Protein AF-A0A960VFU0-F1 (afdb_monomer)

Secondary structure (DSSP, 8-state):
-HHHHHHHHHTT-------S-----HHHHHHHHHHHHHHHHHHHSTTS---GGGS-BGGGHHHHHHH-TTS-TTTTSHHHHHHHHHHHHSEETTTTEES-EEEEEEEEETTEEEEEEEEE---SSS---HHHHHHHHHHHHHHHHHHHHTT-S-PPPP-TTS-THHHHTTS-GGGSS-GGGSHHHHHHHHHHHHTTTSPP---HHHHHHHHHHHHHTT-EEEEETTEEEEGGG--B-TTS-BSS--HHHHHHHHHHHHHHHHHHHHHHHHT-

Foldseek 3Di:
DVVVVVVVVVVPFQWFFDDPDDPADPLLVVVQVVQQVQVVVLVVPPPDDSAQVSFDFLVCSLVVLVPDPPRDPVCSDQVNSLVSVVQQQDADDPRRHGQWDWDWAWDDDPNDIAITIGTGGDHDHGTDRVVSVNVNRLVRRVVVLVCVLLCVDPDDQDPLPPLCVVVVVPDDPVVLPPQVQFPLNVVLVRQCVNNPPHGDDDDVVNSVVSVVVCVVVVQWDDPDPSGIHGPNQFDADPVRHGPDDGSNVSSVVSNVVSVVVVVVVVVVVVVD

Solvent-accessible surface area (backbone atoms only — not comparable to full-atom values): 15781 Å² total; per-residue (Å²): 115,72,66,59,54,54,52,55,53,58,72,64,60,58,60,29,64,64,70,94,82,71,94,68,54,72,66,37,55,52,52,45,49,54,39,27,54,54,50,52,54,54,68,68,45,81,83,60,75,84,52,60,88,74,48,53,33,61,69,48,49,62,62,55,52,65,72,40,84,88,55,48,78,68,59,73,33,68,71,48,46,36,50,30,57,55,53,32,61,38,64,38,77,95,73,66,18,42,64,33,48,74,48,65,34,43,46,76,55,96,92,37,84,44,42,42,36,32,50,43,41,48,75,86,66,40,30,31,74,44,55,65,53,53,48,42,25,46,60,63,17,44,71,50,48,51,41,59,44,59,53,76,58,86,68,79,74,76,74,71,83,63,67,50,42,85,59,54,79,80,52,68,77,76,70,73,57,66,55,85,70,18,52,62,40,51,51,48,52,47,48,43,60,28,34,52,93,47,73,70,74,91,60,63,69,59,51,50,51,52,51,52,53,30,49,77,69,62,31,45,41,78,79,47,101,88,35,33,37,44,44,66,61,56,42,59,46,99,85,69,46,67,74,48,83,34,70,69,54,53,55,54,50,37,47,52,55,23,50,52,52,51,53,50,52,52,53,56,56,75,74,106

Radius of gyration: 23.44 Å; Cα contacts (8 Å, |Δi|>4): 310; chains: 1; bounding box: 81×51×65 Å

Nearest PDB structures (foldseek):
  7z1n-assembly1_P  TM=4.505E-01  e=2.151E+00  Saccharomyces cerevisiae W303
  6dt7-assembly1_B  TM=1.387E-01  e=2.296E-01  Enquatrovirus N4
  3bjn-assembly1_A  TM=2.503E-01  e=2.420E+00  Vibrio cholerae O1 biovar El Tor str. N16961
  8ied-assembly1_A  TM=1.398E-01  e=3.446E+00  Homo sapiens

Mean predicted aligned error: 11.2 Å

Sequence (272 aa):
MYASIVEEIKKKEKFIVLSPDIQASELLKRILFIIHENQREIDLQIGFSEHPAYYITVDRIFDLLASISEATGHEKLKKNINKALLEFIEKREEDKYNWGYIYPVLHLENALIKANICLISPQNDVRIPIAPIRKNCFEYSKNILDIILKGSVKNNKYDYNIHPVEKIYNEEIKKIIPYGLSIEHEINSLINSAFKPFSFIPIQDYIEDVIEYGNDKGYLIEITNDYHFRKSDILLDEYGNYIQSPPLYWHFFTILKGMESFVLDELNFLAR

pLDDT: mean 76.3, std 17.7, range [26.22, 97.25]

Structure (mmCIF, N/CA/C/O backbone):
data_AF-A0A960VFU0-F1
#
_entry.id   AF-A0A960VFU0-F1
#
loop_
_atom_site.group_PDB
_atom_site.id
_atom_site.type_symbol
_atom_site.label_atom_id
_atom_site.label_alt_id
_atom_site.label_comp_id
_atom_site.label_asym_id
_atom_site.label_entity_id
_atom_site.label_seq_id
_atom_site.pdbx_PDB_ins_code
_atom_site.Cartn_x
_atom_site.Cartn_y
_atom_site.Cartn_z
_atom_site.occupancy
_atom_site.B_iso_or_equiv
_atom_site.auth_seq_id
_atom_site.auth_comp_id
_atom_site.auth_asym_id
_atom_site.auth_atom_id
_atom_site.pdbx_PDB_model_num
ATOM 1 N N . MET A 1 1 ? -17.042 -34.497 -4.357 1.00 42.12 1 MET A N 1
ATOM 2 C CA . MET A 1 1 ? -16.592 -33.378 -5.215 1.00 42.12 1 MET A CA 1
ATOM 3 C C . MET A 1 1 ? -17.124 -32.023 -4.731 1.00 42.12 1 MET A C 1
ATOM 5 O O . MET A 1 1 ? -16.332 -31.106 -4.630 1.00 42.12 1 MET A O 1
ATOM 9 N N . TYR A 1 2 ? -18.392 -31.893 -4.306 1.00 26.22 2 TYR A N 1
ATOM 10 C CA . TYR A 1 2 ? -18.897 -30.646 -3.685 1.00 26.22 2 TYR A CA 1
ATOM 11 C C . TYR A 1 2 ? -18.350 -30.351 -2.273 1.00 26.22 2 TYR A C 1
ATOM 13 O O . TYR A 1 2 ? -18.207 -29.192 -1.905 1.00 26.22 2 TYR A O 1
ATOM 21 N N . ALA A 1 3 ? -17.992 -31.377 -1.492 1.00 32.62 3 ALA A N 1
ATOM 22 C CA . ALA A 1 3 ? -17.443 -31.190 -0.145 1.00 32.62 3 ALA A CA 1
ATOM 23 C C . ALA A 1 3 ? -16.008 -30.619 -0.131 1.00 32.62 3 ALA A C 1
ATOM 25 O O . ALA A 1 3 ? -15.682 -29.855 0.770 1.00 32.62 3 ALA A O 1
ATOM 26 N N . SER A 1 4 ? -15.174 -30.915 -1.141 1.00 35.47 4 SER A N 1
ATOM 27 C CA . SER A 1 4 ? -13.790 -30.409 -1.182 1.00 35.47 4 SER A CA 1
ATOM 28 C C . SER A 1 4 ? -13.707 -28.954 -1.643 1.00 35.47 4 SER A C 1
ATOM 30 O O . SER A 1 4 ? -12.843 -28.230 -1.170 1.00 35.47 4 SER A O 1
ATOM 32 N N . ILE A 1 5 ? -14.645 -28.498 -2.483 1.00 33.84 5 ILE A N 1
ATOM 33 C CA . ILE A 1 5 ? -14.751 -27.086 -2.889 1.00 33.84 5 ILE A CA 1
ATOM 34 C C . ILE A 1 5 ? -15.219 -26.225 -1.705 1.00 33.84 5 ILE A C 1
ATOM 36 O O . ILE A 1 5 ? -14.715 -25.127 -1.502 1.00 33.84 5 ILE A O 1
ATOM 40 N N . VAL A 1 6 ? -16.128 -26.735 -0.864 1.00 35.00 6 VAL A N 1
ATOM 41 C CA . VAL A 1 6 ? -16.561 -26.037 0.361 1.00 35.00 6 VAL A CA 1
ATOM 42 C C . VAL A 1 6 ? -15.444 -25.990 1.415 1.00 35.00 6 VAL A C 1
ATOM 44 O O . VAL A 1 6 ? -15.325 -24.991 2.119 1.00 35.00 6 VAL A O 1
ATOM 47 N N . GLU A 1 7 ? -14.587 -27.012 1.511 1.00 33.62 7 GLU A N 1
ATOM 48 C CA . GLU A 1 7 ? -13.390 -26.965 2.369 1.00 33.62 7 GLU A CA 1
ATOM 49 C C . GLU A 1 7 ? -12.282 -26.049 1.822 1.00 33.62 7 GLU A C 1
ATOM 51 O O . GLU A 1 7 ? -11.599 -25.393 2.608 1.00 33.62 7 GLU A O 1
ATOM 56 N N . GLU A 1 8 ? -12.129 -25.930 0.501 1.00 34.12 8 GLU A N 1
ATOM 57 C CA . GLU A 1 8 ? -11.220 -24.954 -0.122 1.00 34.12 8 GLU A CA 1
ATOM 58 C C . GLU A 1 8 ? -11.710 -23.509 0.032 1.00 34.12 8 GLU A C 1
ATOM 60 O O . GLU A 1 8 ? -10.905 -22.616 0.297 1.00 34.12 8 GLU A O 1
ATOM 65 N N . ILE A 1 9 ? -13.025 -23.277 -0.037 1.00 33.56 9 ILE A N 1
ATOM 66 C CA . ILE A 1 9 ? -13.632 -21.967 0.243 1.00 33.56 9 ILE A CA 1
ATOM 67 C C . ILE A 1 9 ? -13.474 -21.612 1.732 1.00 33.56 9 ILE A C 1
ATOM 69 O O . ILE A 1 9 ? -13.075 -20.494 2.056 1.00 33.56 9 ILE A O 1
ATOM 73 N N . LYS A 1 10 ? -13.644 -22.580 2.647 1.00 32.62 10 LYS A N 1
ATOM 74 C CA . LYS A 1 10 ? -13.389 -22.388 4.089 1.00 32.62 10 LYS A CA 1
ATOM 75 C C . LYS A 1 10 ? -11.915 -22.140 4.434 1.00 32.62 10 LYS A C 1
ATOM 77 O O . LYS A 1 10 ? -11.639 -21.547 5.472 1.00 32.62 10 LYS A O 1
ATOM 82 N N . LYS A 1 11 ? -10.964 -22.543 3.583 1.00 35.97 11 LYS A N 1
ATOM 83 C CA . LYS A 1 11 ? -9.531 -22.234 3.753 1.00 35.97 11 LYS A CA 1
ATOM 84 C C . LYS A 1 11 ? -9.154 -20.793 3.375 1.00 35.97 11 LYS A C 1
ATOM 86 O O . LYS A 1 11 ? -8.043 -20.379 3.696 1.00 35.97 11 LYS A O 1
ATOM 91 N N . LYS A 1 12 ? -10.045 -20.020 2.737 1.00 37.81 12 LYS A N 1
ATOM 92 C CA . LYS A 1 12 ? -9.785 -18.625 2.323 1.00 37.81 12 LYS A CA 1
ATOM 93 C C . LYS A 1 12 ? -10.519 -17.555 3.141 1.00 37.81 12 LYS A C 1
ATOM 95 O O . LYS A 1 12 ? -10.233 -16.372 2.967 1.00 37.81 12 LYS A O 1
ATOM 100 N N . GLU A 1 13 ? -11.391 -17.924 4.074 1.00 39.41 13 GLU A N 1
ATOM 101 C CA . GLU A 1 13 ? -11.996 -16.967 5.005 1.00 39.41 13 GLU A CA 1
ATOM 102 C C . GLU A 1 13 ? -11.113 -16.829 6.256 1.00 39.41 13 GLU A C 1
ATOM 104 O O . GLU A 1 13 ? -11.210 -17.597 7.213 1.00 39.41 13 GLU A O 1
ATOM 109 N N . LYS A 1 14 ? -10.193 -15.854 6.241 1.00 42.66 14 LYS A N 1
ATOM 110 C CA . LYS A 1 14 ? -9.425 -15.475 7.434 1.00 42.66 14 LYS A CA 1
ATOM 111 C C . LYS A 1 14 ? -10.376 -14.805 8.428 1.00 42.66 14 LYS A C 1
ATOM 113 O O . LYS A 1 14 ? -10.694 -13.628 8.291 1.00 42.66 14 LYS A O 1
ATOM 118 N N . PHE A 1 15 ? -10.838 -15.564 9.410 1.00 37.66 15 PHE A N 1
ATOM 119 C CA . PHE A 1 15 ? -11.535 -15.042 10.580 1.00 37.66 15 PHE A CA 1
ATOM 120 C C . PHE A 1 15 ? -10.517 -14.739 11.697 1.00 37.66 15 PHE A C 1
ATOM 122 O O . PHE A 1 15 ? -9.579 -15.509 11.882 1.00 37.66 15 PHE A O 1
ATOM 129 N N . ILE A 1 16 ? -10.701 -13.648 12.447 1.00 42.06 16 ILE A N 1
ATOM 130 C CA . ILE A 1 16 ? -9.926 -13.289 13.666 1.00 42.06 16 ILE A CA 1
ATOM 131 C C . ILE A 1 16 ? -10.620 -13.829 14.939 1.00 42.06 16 ILE A C 1
ATOM 133 O O . ILE A 1 16 ? -11.769 -14.178 14.830 1.00 42.06 16 ILE A O 1
ATOM 137 N N . VAL A 1 17 ? -10.015 -14.017 16.119 1.00 37.06 17 VAL A N 1
ATOM 138 C CA . VAL A 1 17 ? -10.740 -14.459 17.342 1.00 37.06 17 VAL A CA 1
ATOM 139 C C . VAL A 1 17 ? -10.317 -13.622 18.557 1.00 37.06 17 VAL A C 1
ATOM 141 O O . VAL A 1 17 ? -9.201 -13.771 19.043 1.00 37.06 17 VAL A O 1
ATOM 144 N N . LEU A 1 18 ? -11.193 -12.748 19.074 1.00 40.81 18 LEU A N 1
ATOM 145 C CA . LEU A 1 18 ? -11.042 -12.071 20.371 1.00 40.81 18 LEU A CA 1
ATOM 146 C C . LEU A 1 18 ? -11.616 -12.884 21.562 1.00 40.81 18 LEU A C 1
ATOM 148 O O . LEU A 1 18 ? -12.819 -12.904 21.768 1.00 40.81 18 LEU A O 1
ATOM 152 N N . SER A 1 19 ? -10.792 -13.509 22.403 1.00 37.75 19 SER A N 1
ATOM 153 C CA . SER A 1 19 ? -11.186 -13.963 23.754 1.00 37.75 19 SER A CA 1
ATOM 154 C C . SER A 1 19 ? -11.284 -12.817 24.792 1.00 37.75 19 SER A C 1
ATOM 156 O O . SER A 1 19 ? -10.598 -11.806 24.634 1.00 37.75 19 SER A O 1
ATOM 158 N N . PRO A 1 20 ? -12.113 -12.971 25.844 1.00 41.81 20 PRO A N 1
ATOM 159 C CA . PRO A 1 20 ? -12.468 -11.927 26.817 1.00 41.81 20 PRO A CA 1
ATOM 160 C C . PRO A 1 20 ? -11.369 -11.528 27.821 1.00 41.81 20 PRO A C 1
ATOM 162 O O . PRO A 1 20 ? -11.475 -10.459 28.417 1.00 41.81 20 PRO A O 1
ATOM 165 N N . ASP A 1 21 ? -10.300 -12.314 27.976 1.00 48.03 21 ASP A 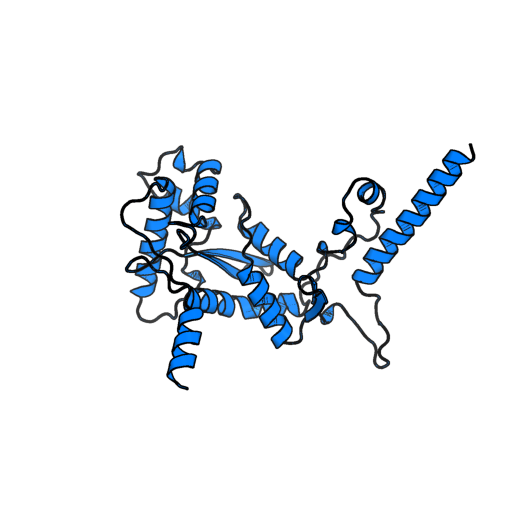N 1
ATOM 166 C CA . ASP A 1 21 ? -9.180 -12.000 28.878 1.00 48.03 21 ASP A CA 1
ATOM 167 C C . ASP A 1 21 ? -7.937 -11.616 28.073 1.00 48.03 21 ASP A C 1
ATOM 169 O O . ASP A 1 21 ? -7.300 -12.469 27.454 1.00 48.03 21 ASP A O 1
ATOM 173 N N . ILE A 1 22 ? -7.586 -10.324 28.032 1.00 52.38 22 ILE A N 1
ATOM 174 C CA . ILE A 1 22 ? -6.455 -9.878 27.208 1.00 52.38 22 ILE A CA 1
ATOM 175 C C . ILE A 1 22 ? -5.713 -8.664 27.768 1.00 52.38 22 ILE A C 1
ATOM 177 O O . ILE A 1 22 ? -6.305 -7.632 28.094 1.00 52.38 22 ILE A O 1
ATOM 181 N N . GLN A 1 23 ? -4.382 -8.765 27.768 1.00 60.91 23 GLN A N 1
ATOM 182 C CA . GLN A 1 23 ? -3.420 -7.719 28.131 1.00 60.91 23 GLN A CA 1
ATOM 183 C C . GLN A 1 23 ? -3.236 -6.650 27.028 1.00 60.91 23 GLN A C 1
ATOM 185 O O . GLN A 1 23 ? -2.110 -6.247 26.760 1.00 60.91 23 GLN A O 1
ATOM 190 N N . ALA A 1 24 ? -4.309 -6.188 26.373 1.00 71.00 24 ALA A N 1
ATOM 191 C CA . ALA A 1 24 ? -4.199 -5.030 25.478 1.00 71.00 24 ALA A CA 1
ATOM 192 C C . ALA A 1 24 ? -3.970 -3.737 26.267 1.00 71.00 24 ALA A C 1
ATOM 194 O O . ALA A 1 24 ? -4.535 -3.562 27.356 1.00 71.00 24 ALA A O 1
ATOM 195 N N . SER A 1 25 ? -3.216 -2.801 25.692 1.00 80.12 25 SER A N 1
ATOM 196 C CA . SER A 1 25 ? -3.130 -1.447 26.233 1.00 80.12 25 SER A CA 1
ATOM 197 C C . SER A 1 25 ? -4.506 -0.772 26.259 1.00 80.12 25 SER A C 1
ATOM 199 O O . SER A 1 25 ? -5.357 -0.992 25.397 1.00 80.12 25 SER A O 1
ATOM 201 N N . GLU A 1 26 ? -4.737 0.081 27.258 1.00 80.69 26 GLU A N 1
ATOM 202 C CA . GLU A 1 26 ? -6.019 0.785 27.406 1.00 80.69 26 GLU A CA 1
ATOM 203 C C . GLU A 1 26 ? -6.339 1.659 26.182 1.00 80.69 26 GLU A C 1
ATOM 205 O O . GLU A 1 26 ? -7.479 1.726 25.728 1.00 80.69 26 GLU A O 1
ATOM 210 N N . LEU A 1 27 ? -5.305 2.251 25.579 1.00 84.94 27 LEU A N 1
ATOM 211 C CA . LEU A 1 27 ? -5.436 3.029 24.353 1.00 84.94 27 LEU A CA 1
ATOM 212 C C . LEU A 1 27 ? -5.872 2.165 23.162 1.00 84.94 27 LEU A C 1
ATOM 214 O O . LEU A 1 27 ? -6.755 2.581 22.413 1.00 84.94 27 LEU A O 1
ATOM 218 N N . LEU A 1 28 ? -5.301 0.966 22.994 1.00 85.38 28 LEU A N 1
ATOM 219 C CA . LEU A 1 28 ? -5.731 0.044 21.942 1.00 85.38 28 LEU A CA 1
ATOM 220 C C . LEU A 1 28 ? -7.201 -0.351 22.127 1.00 85.38 28 LEU A C 1
ATOM 222 O O . LEU A 1 28 ? -7.961 -0.319 21.163 1.00 85.38 28 LEU A O 1
ATOM 226 N N . LYS A 1 29 ? -7.628 -0.656 23.360 1.00 81.75 29 LYS A N 1
ATOM 227 C CA . LYS A 1 29 ? -9.034 -0.984 23.656 1.00 81.75 29 LYS A CA 1
ATOM 228 C C . LYS A 1 29 ? -9.979 0.146 23.252 1.00 81.75 29 LYS A C 1
ATOM 230 O O . LYS A 1 29 ? -11.005 -0.116 22.630 1.00 81.75 29 LYS A O 1
ATOM 235 N N . ARG A 1 30 ? -9.616 1.400 23.543 1.00 83.69 30 ARG A N 1
ATOM 236 C CA . ARG A 1 30 ? -10.389 2.580 23.120 1.00 83.69 30 ARG A CA 1
ATOM 237 C C . ARG A 1 30 ? -10.455 2.702 21.601 1.00 83.69 30 ARG A C 1
ATOM 239 O O . ARG A 1 30 ? -11.537 2.897 21.064 1.00 83.69 30 ARG A O 1
ATOM 246 N N . ILE A 1 31 ? -9.321 2.567 20.911 1.00 86.44 31 ILE A N 1
ATOM 247 C CA . ILE A 1 31 ? -9.266 2.629 19.443 1.00 86.44 31 ILE A CA 1
ATOM 248 C C . ILE A 1 31 ? -10.158 1.541 18.829 1.00 86.44 31 ILE A C 1
ATOM 250 O O . ILE A 1 31 ? -10.985 1.849 17.975 1.00 86.44 31 ILE A O 1
ATOM 254 N N . LEU A 1 32 ? -10.046 0.298 19.307 1.00 84.56 32 LEU A N 1
ATOM 255 C CA . LEU A 1 32 ? -10.874 -0.823 18.857 1.00 84.56 32 LEU A CA 1
ATOM 256 C C . LEU A 1 32 ? -12.364 -0.557 19.072 1.00 84.56 32 LEU A C 1
ATOM 258 O O . LEU A 1 32 ? -13.146 -0.795 18.159 1.00 84.56 32 LEU A O 1
ATOM 262 N N . PHE A 1 33 ? -12.748 -0.029 20.235 1.00 82.06 33 PHE A N 1
ATOM 263 C CA . PHE A 1 33 ? -14.139 0.301 20.540 1.00 82.06 33 PHE A CA 1
ATOM 264 C C . PHE A 1 33 ? -14.721 1.342 19.572 1.00 82.06 33 PHE A C 1
ATOM 266 O O . PHE A 1 33 ? -15.818 1.157 19.059 1.00 82.06 33 PHE A O 1
ATOM 273 N N . ILE A 1 34 ? -13.980 2.411 19.267 1.00 84.00 34 ILE A N 1
ATOM 274 C CA . ILE A 1 34 ? -14.449 3.462 18.346 1.00 84.00 34 ILE A CA 1
ATOM 275 C C . ILE A 1 34 ? -14.630 2.906 16.931 1.00 84.00 34 ILE A C 1
ATOM 277 O O . ILE A 1 34 ? -15.627 3.195 16.272 1.00 84.00 34 ILE A O 1
ATOM 281 N N . ILE A 1 35 ? -13.661 2.116 16.459 1.00 86.94 35 ILE A N 1
ATOM 282 C CA . ILE A 1 35 ? -13.742 1.470 15.144 1.00 86.94 35 ILE A CA 1
ATOM 283 C C . ILE A 1 35 ? -14.940 0.522 15.106 1.00 86.94 35 ILE A C 1
ATOM 285 O O . ILE A 1 35 ? -15.678 0.516 14.125 1.00 86.94 35 ILE A O 1
ATOM 289 N N . HIS A 1 36 ? -15.158 -0.230 16.182 1.00 81.56 36 HIS A N 1
ATOM 290 C CA . HIS A 1 36 ? -16.267 -1.163 16.298 1.00 81.56 36 HIS A CA 1
ATOM 291 C C . HIS A 1 36 ? -17.620 -0.471 16.213 1.00 81.56 36 HIS A C 1
ATOM 293 O O . HIS A 1 36 ? -18.431 -0.841 15.371 1.00 81.56 36 HIS A O 1
ATOM 299 N N . GLU A 1 37 ? -17.839 0.568 17.016 1.00 80.19 37 GLU A N 1
ATOM 300 C CA . GLU A 1 37 ? -19.098 1.313 16.997 1.00 80.19 37 GLU A CA 1
ATOM 301 C C . GLU A 1 37 ? -19.341 1.972 15.633 1.00 80.19 37 GLU A C 1
ATOM 303 O O . GLU A 1 37 ? -20.446 1.893 15.104 1.00 80.19 37 GLU A O 1
ATOM 308 N N . ASN A 1 38 ? -18.305 2.539 15.003 1.00 83.19 38 ASN A N 1
ATOM 309 C CA . ASN A 1 38 ? -18.431 3.108 13.661 1.00 83.19 38 ASN A CA 1
ATOM 310 C C . ASN A 1 38 ? -18.827 2.060 12.612 1.00 83.19 38 ASN A C 1
ATOM 312 O O . ASN A 1 38 ? -19.676 2.319 11.765 1.00 83.19 38 ASN A O 1
ATOM 316 N N . GLN A 1 39 ? -18.229 0.874 12.661 1.00 80.81 39 GLN A N 1
ATOM 317 C CA . GLN A 1 39 ? -18.555 -0.201 11.729 1.00 80.81 39 GLN A CA 1
ATOM 318 C C . GLN A 1 39 ? -19.961 -0.754 11.961 1.00 80.81 39 GLN A C 1
ATOM 320 O O . GLN A 1 39 ? -20.704 -0.951 11.004 1.00 80.81 39 GLN A O 1
ATOM 325 N N . ARG A 1 40 ? -20.379 -0.872 13.220 1.00 77.81 40 ARG A N 1
ATOM 326 C CA . ARG A 1 40 ? -21.750 -1.233 13.566 1.00 77.81 40 ARG A CA 1
ATOM 327 C C . ARG A 1 40 ? -22.759 -0.207 13.044 1.00 77.81 40 ARG A C 1
ATOM 329 O O . ARG A 1 40 ? -23.834 -0.586 12.587 1.00 77.81 40 ARG A O 1
ATOM 336 N N . GLU A 1 41 ? -22.441 1.087 13.092 1.00 77.44 41 GLU A N 1
ATOM 337 C CA . GLU A 1 41 ? -23.281 2.130 12.490 1.00 77.44 41 GLU A CA 1
ATOM 338 C C . GLU A 1 41 ? -23.391 1.981 10.967 1.00 77.44 41 GLU A C 1
ATOM 340 O O . GLU A 1 41 ? -24.484 2.156 10.428 1.00 77.44 41 GLU A O 1
ATOM 345 N N . ILE A 1 42 ? -22.297 1.629 10.284 1.00 77.06 42 ILE A N 1
ATOM 346 C CA . ILE A 1 42 ? -22.299 1.342 8.840 1.00 77.06 42 ILE A CA 1
ATOM 347 C C . ILE A 1 42 ? -23.221 0.151 8.542 1.00 77.06 42 ILE A C 1
ATOM 349 O O . ILE A 1 42 ? -24.07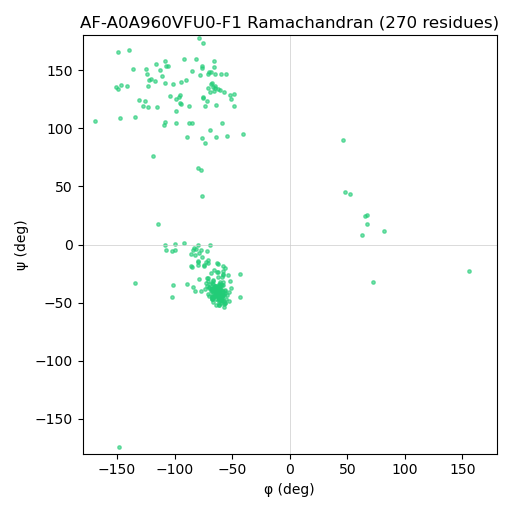5 0.251 7.663 1.00 77.06 42 ILE A O 1
ATOM 353 N N . ASP A 1 43 ? -23.113 -0.931 9.316 1.00 72.62 43 ASP A N 1
ATOM 354 C CA . ASP A 1 43 ? -23.911 -2.151 9.136 1.00 72.62 43 ASP A CA 1
ATOM 355 C C . ASP A 1 43 ? -25.415 -1.913 9.368 1.00 72.62 43 ASP A C 1
ATOM 357 O O . ASP A 1 43 ? -26.270 -2.485 8.686 1.00 72.62 43 ASP A O 1
ATOM 361 N N . LEU A 1 44 ? -25.763 -1.046 10.326 1.00 70.94 44 LEU A N 1
ATOM 362 C CA . LEU A 1 44 ? -27.150 -0.686 10.644 1.00 70.94 44 LEU A CA 1
ATOM 363 C C . LEU A 1 44 ? -27.786 0.255 9.611 1.00 70.94 44 LEU A C 1
ATOM 365 O O . LEU A 1 44 ? -29.016 0.340 9.536 1.00 70.94 44 LEU A O 1
ATOM 369 N N . GLN A 1 45 ? -26.990 0.945 8.792 1.00 68.12 45 GLN A N 1
ATOM 370 C CA . GLN A 1 45 ? -27.470 1.761 7.677 1.00 68.12 45 GLN A CA 1
ATOM 371 C C . GLN A 1 45 ? -27.806 0.867 6.471 1.00 68.12 45 GLN A C 1
ATOM 373 O O . GLN A 1 45 ? -27.178 0.921 5.415 1.00 68.12 45 GLN A O 1
ATOM 378 N N . ILE A 1 46 ? -28.835 0.030 6.645 1.00 46.09 46 ILE A N 1
ATOM 379 C CA . ILE A 1 46 ? -29.387 -0.914 5.663 1.00 46.09 46 ILE A CA 1
ATOM 380 C C . ILE A 1 46 ? -29.757 -0.160 4.372 1.00 46.09 46 ILE A C 1
ATOM 382 O O . ILE A 1 46 ? -30.849 0.395 4.250 1.00 46.09 46 ILE A O 1
ATOM 386 N N . GLY A 1 47 ? -28.845 -0.114 3.399 1.00 49.53 47 GLY A N 1
ATOM 387 C CA . GLY A 1 47 ? -29.101 0.504 2.094 1.00 49.53 47 GLY A CA 1
ATOM 388 C C . GLY A 1 47 ? -27.868 0.988 1.336 1.00 49.53 47 GLY A C 1
ATOM 389 O O . GLY A 1 47 ? -27.922 1.072 0.110 1.00 49.53 47 GLY A O 1
ATOM 390 N N . PHE A 1 48 ? -26.753 1.253 2.016 1.00 49.19 48 PHE A N 1
ATOM 391 C CA . PHE A 1 48 ? -25.485 1.534 1.348 1.00 49.19 48 PHE A CA 1
ATOM 392 C C . PHE A 1 48 ? -24.661 0.247 1.283 1.00 49.19 48 PHE A C 1
ATOM 394 O O . PHE A 1 48 ? -24.446 -0.410 2.295 1.00 49.19 48 PHE A O 1
ATOM 401 N N . SER A 1 49 ? -24.205 -0.139 0.089 1.00 55.34 49 SER A N 1
ATOM 402 C CA . SER A 1 49 ? -23.107 -1.104 -0.028 1.00 55.34 49 SER A CA 1
ATOM 403 C C . SER A 1 49 ? -21.957 -0.600 0.842 1.00 55.34 49 SER A C 1
ATOM 405 O O . SER A 1 49 ? -21.614 0.570 0.671 1.00 55.34 49 SER A O 1
ATOM 407 N N . GLU A 1 50 ? -21.401 -1.427 1.737 1.00 66.50 50 GLU A N 1
ATOM 408 C CA . GLU A 1 50 ? -20.258 -1.096 2.606 1.00 66.50 50 GLU A CA 1
ATOM 409 C C . GLU A 1 50 ? -19.203 -0.290 1.834 1.00 66.50 50 GLU A C 1
ATOM 411 O O . GLU A 1 50 ? -18.387 -0.836 1.088 1.00 66.50 50 GLU A O 1
ATOM 416 N N . HIS A 1 51 ? -19.275 1.035 1.941 1.00 76.19 51 HIS A N 1
ATOM 417 C CA . HIS A 1 51 ? -18.465 1.912 1.118 1.00 76.19 51 HIS A CA 1
ATOM 418 C C . HIS A 1 51 ? -17.209 2.264 1.918 1.00 76.19 51 HIS A C 1
ATOM 420 O O . HIS A 1 51 ? -17.336 2.865 2.989 1.00 76.19 51 HIS A O 1
ATOM 426 N N . PRO A 1 52 ? -15.996 1.960 1.422 1.00 82.81 52 PRO A N 1
ATOM 427 C CA . PRO A 1 52 ? -14.774 2.074 2.220 1.00 82.81 52 PRO A CA 1
ATOM 428 C C . PRO A 1 52 ? -14.488 3.471 2.788 1.00 82.81 52 PRO A C 1
ATOM 430 O O . PRO A 1 52 ? -13.817 3.595 3.807 1.00 82.81 52 PRO A O 1
ATOM 433 N N . ALA A 1 53 ? -15.038 4.524 2.173 1.00 79.69 53 ALA A N 1
ATOM 434 C CA . ALA A 1 53 ? -14.941 5.897 2.680 1.00 79.69 53 ALA A CA 1
ATOM 435 C C . ALA A 1 53 ? -15.603 6.123 4.055 1.00 79.69 53 ALA A C 1
ATOM 437 O O . ALA A 1 53 ? -15.334 7.145 4.685 1.00 79.69 53 ALA A O 1
ATOM 438 N N . TYR A 1 54 ? -16.470 5.215 4.514 1.00 83.19 54 TYR A N 1
ATOM 439 C CA . TYR A 1 54 ? -17.077 5.313 5.842 1.00 83.19 54 TYR A CA 1
ATOM 440 C C . TYR A 1 54 ? -16.200 4.729 6.950 1.00 83.19 54 TYR A C 1
ATOM 442 O O . TYR A 1 54 ? -16.388 5.105 8.106 1.00 83.19 54 TYR A O 1
ATOM 450 N N . TYR A 1 55 ? -15.229 3.869 6.618 1.00 88.31 55 TYR A N 1
ATOM 451 C CA . TYR A 1 55 ? -14.320 3.322 7.619 1.00 88.31 55 TYR A CA 1
ATOM 452 C C . TYR A 1 55 ? -13.443 4.414 8.227 1.00 88.31 55 TYR A C 1
ATOM 454 O O . TYR A 1 55 ? -13.010 5.362 7.566 1.00 88.31 55 TYR A O 1
ATOM 462 N N . ILE A 1 56 ? -13.121 4.236 9.504 1.00 91.19 56 ILE A N 1
ATOM 463 C CA . ILE A 1 56 ? -12.099 5.036 10.168 1.00 91.19 56 ILE A CA 1
ATOM 464 C C . ILE A 1 56 ? -10.743 4.745 9.536 1.00 91.19 56 ILE A C 1
ATOM 466 O O . ILE A 1 56 ? -10.386 3.593 9.295 1.00 91.19 56 ILE A O 1
ATOM 470 N N . THR A 1 57 ? -9.972 5.799 9.297 1.00 94.00 57 THR A N 1
ATOM 471 C CA . THR A 1 57 ? -8.646 5.721 8.694 1.00 94.00 57 THR A CA 1
ATOM 472 C C . THR A 1 57 ? -7.566 6.195 9.666 1.00 94.00 57 THR A C 1
ATOM 474 O O . THR A 1 57 ? -7.842 6.954 10.598 1.00 94.00 57 THR A O 1
ATOM 477 N N . VAL A 1 58 ? -6.328 5.726 9.478 1.00 93.69 58 VAL A N 1
ATOM 478 C CA . VAL A 1 58 ? -5.182 6.014 10.368 1.00 93.69 58 VAL A CA 1
ATOM 479 C C . VAL A 1 58 ? -4.972 7.514 10.612 1.00 93.69 58 VAL A C 1
ATOM 481 O O . VAL A 1 58 ? -4.710 7.926 11.742 1.00 93.69 58 VAL A O 1
ATOM 484 N N . ASP A 1 59 ? -5.122 8.342 9.582 1.00 90.06 59 ASP A N 1
ATOM 485 C CA . ASP A 1 59 ? -4.980 9.801 9.646 1.00 90.06 59 ASP A CA 1
ATOM 486 C C . ASP A 1 59 ? -6.003 10.467 10.581 1.00 90.06 59 ASP A C 1
ATOM 488 O O . ASP A 1 59 ? -5.695 11.482 11.205 1.00 90.06 59 ASP A O 1
ATOM 492 N N . ARG A 1 60 ? -7.179 9.855 10.769 1.00 90.38 60 ARG A N 1
ATOM 493 C CA . ARG A 1 60 ? -8.266 10.388 11.607 1.00 90.38 60 ARG A CA 1
ATOM 494 C C . ARG A 1 60 ? -8.144 10.029 13.088 1.00 90.38 60 ARG A C 1
ATOM 496 O O . ARG A 1 60 ? -8.902 10.554 13.902 1.00 90.38 60 ARG A O 1
ATOM 503 N N . ILE A 1 61 ? -7.204 9.162 13.475 1.00 88.25 61 ILE A N 1
ATOM 504 C CA . ILE A 1 61 ? -7.078 8.699 14.870 1.00 88.25 61 ILE A CA 1
ATOM 505 C C . ILE A 1 61 ? -6.808 9.858 15.833 1.00 88.25 61 ILE A C 1
ATOM 507 O O . ILE A 1 61 ? -7.348 9.867 16.938 1.00 88.25 61 ILE A O 1
ATOM 511 N N . PHE A 1 62 ? -5.993 10.840 15.432 1.00 85.69 62 PHE A N 1
ATOM 512 C CA . PHE A 1 62 ? -5.727 12.008 16.277 1.00 85.69 62 PHE A CA 1
ATOM 513 C C . PHE A 1 62 ? -7.010 12.765 16.618 1.00 85.69 62 PHE A C 1
ATOM 515 O O . PHE A 1 62 ? -7.255 13.036 17.793 1.00 85.69 62 PHE A O 1
ATOM 522 N N . ASP A 1 63 ? -7.831 13.054 15.611 1.00 85.12 63 ASP A N 1
ATOM 523 C CA . ASP A 1 63 ? -9.076 13.805 15.776 1.00 85.12 63 ASP A CA 1
ATOM 524 C C . ASP A 1 63 ? -10.092 13.018 16.609 1.00 85.12 63 ASP A C 1
ATOM 526 O O . ASP A 1 63 ? -10.740 13.566 17.504 1.00 85.12 63 ASP A O 1
ATOM 530 N N . LEU A 1 64 ? -10.173 11.704 16.379 1.00 84.44 64 LEU A N 1
ATOM 531 C CA . LEU A 1 64 ? -11.035 10.812 17.149 1.00 84.44 64 LEU A CA 1
ATOM 532 C C . LEU A 1 64 ? -10.639 10.793 18.625 1.00 84.44 64 LEU A C 1
ATOM 534 O O . LEU A 1 64 ? -11.480 11.036 19.484 1.00 84.44 64 LEU A O 1
ATOM 538 N N . LEU A 1 65 ? -9.360 10.593 18.942 1.00 82.31 65 LEU A N 1
ATOM 539 C CA . LEU A 1 65 ? -8.892 10.609 20.330 1.00 82.31 65 LEU A CA 1
ATOM 540 C C . LEU A 1 65 ? -9.009 11.996 20.971 1.00 82.31 65 LEU A C 1
ATOM 542 O O . LEU A 1 65 ? -9.235 12.098 22.177 1.00 82.31 65 LEU A O 1
ATOM 546 N N . ALA A 1 66 ? -8.868 13.072 20.192 1.00 79.94 66 ALA A N 1
ATOM 547 C CA . ALA A 1 66 ? -9.060 14.431 20.684 1.00 79.94 66 ALA A CA 1
ATOM 548 C C . ALA A 1 66 ? -10.495 14.655 21.185 1.00 79.94 66 ALA A C 1
ATOM 550 O O . ALA A 1 66 ? -10.658 15.302 22.221 1.00 79.94 66 ALA A O 1
ATOM 551 N N . SER A 1 67 ? -11.484 14.066 20.502 1.00 77.75 67 SER A N 1
ATOM 552 C CA . SER A 1 67 ? -12.914 14.160 20.830 1.00 77.75 67 SER A CA 1
ATOM 553 C C . SER A 1 67 ? -13.334 13.406 22.100 1.00 77.75 67 SER A C 1
ATOM 555 O O . SER A 1 67 ? -14.393 13.686 22.655 1.00 77.75 67 SER A O 1
ATOM 557 N N . ILE A 1 68 ? -12.494 12.496 22.603 1.00 77.88 68 ILE A N 1
ATOM 558 C CA . ILE A 1 68 ? -12.777 11.696 23.800 1.00 77.88 68 ILE A CA 1
ATOM 559 C C . ILE A 1 68 ? -12.316 12.463 25.042 1.00 77.88 68 ILE A C 1
ATOM 561 O O . ILE A 1 68 ? -11.122 12.761 25.204 1.00 77.88 68 ILE A O 1
ATOM 565 N N . SER A 1 69 ? -13.260 12.767 25.936 1.00 69.81 69 SER A N 1
ATOM 566 C CA . SER A 1 69 ? -13.015 13.456 27.210 1.00 69.81 69 SER A CA 1
ATOM 567 C C . SER A 1 69 ? -12.166 12.628 28.171 1.00 69.81 69 SER A C 1
ATOM 569 O O . SER A 1 69 ? -11.323 13.174 28.877 1.00 69.81 69 SER A O 1
ATOM 571 N N . GLU A 1 70 ? -12.358 11.309 28.175 1.00 74.19 70 GLU A N 1
ATOM 572 C CA . GLU A 1 70 ? -11.691 10.366 29.078 1.00 74.19 70 GLU A CA 1
ATOM 573 C C . GLU A 1 70 ? -10.263 10.026 28.634 1.00 74.19 70 GLU A C 1
ATOM 575 O O . GLU A 1 70 ? -9.501 9.456 29.415 1.00 74.19 70 GLU A O 1
ATOM 580 N N . ALA A 1 71 ? -9.887 10.357 27.394 1.00 72.00 71 ALA A N 1
ATOM 581 C CA . ALA A 1 71 ? -8.541 10.126 26.893 1.00 72.00 71 ALA A CA 1
ATOM 582 C C . ALA A 1 71 ? -7.573 11.133 27.528 1.00 72.00 71 ALA A C 1
ATOM 584 O O . ALA A 1 71 ? -7.675 12.351 27.349 1.00 72.00 71 ALA A O 1
ATOM 585 N N . THR A 1 72 ? -6.592 10.617 28.255 1.00 77.88 72 THR A N 1
ATOM 586 C CA . THR A 1 72 ? -5.568 11.410 28.930 1.00 77.88 72 THR A CA 1
ATOM 587 C C . THR A 1 72 ? -4.667 12.132 27.924 1.00 77.88 72 THR A C 1
ATOM 589 O O . THR A 1 72 ? -4.415 11.659 26.814 1.00 77.88 72 THR A O 1
ATOM 592 N N . GLY A 1 73 ? -4.087 13.271 28.323 1.00 77.50 73 GLY A N 1
ATOM 593 C CA . GLY A 1 73 ? -3.097 13.976 27.492 1.00 77.50 73 GLY A CA 1
ATOM 594 C C . GLY A 1 73 ? -1.877 13.111 27.138 1.00 77.50 73 GLY A C 1
ATOM 595 O O . GLY A 1 73 ? -1.257 13.312 26.097 1.00 77.50 73 GLY A O 1
ATOM 596 N N . HIS A 1 74 ? -1.566 12.108 27.967 1.00 81.38 74 HIS A N 1
ATOM 597 C CA . HIS A 1 74 ? -0.531 11.120 27.683 1.00 81.38 74 HIS A CA 1
ATOM 598 C C . HIS A 1 74 ? -0.945 10.168 26.549 1.00 81.38 74 HIS A C 1
ATOM 600 O O . HIS A 1 74 ? -0.148 9.930 25.647 1.00 81.38 74 HIS A O 1
ATOM 606 N N . GLU A 1 75 ? -2.176 9.652 26.533 1.00 77.69 75 GLU A N 1
ATOM 607 C CA . GLU A 1 75 ? -2.683 8.789 25.449 1.00 77.69 75 GLU A CA 1
ATOM 608 C C . GLU A 1 75 ? -2.684 9.492 24.085 1.00 77.69 75 GLU A C 1
ATOM 610 O O . GLU A 1 75 ? -2.366 8.870 23.074 1.00 77.69 75 GLU A O 1
ATOM 615 N N . LYS A 1 76 ? -2.928 10.808 24.063 1.00 81.50 76 LYS A N 1
ATOM 616 C CA . LYS A 1 76 ? -2.933 11.636 22.843 1.00 81.50 76 LYS A CA 1
ATOM 617 C C . LYS A 1 76 ? -1.532 11.878 22.252 1.00 81.50 76 LYS A C 1
ATOM 619 O O . LYS A 1 76 ? -1.402 12.451 21.171 1.00 81.50 76 LYS A O 1
ATOM 624 N N . LEU A 1 77 ? -0.460 11.447 22.927 1.00 86.62 77 LEU A N 1
ATOM 625 C CA . LEU A 1 77 ? 0.900 11.569 22.402 1.00 86.62 77 LEU A CA 1
ATOM 626 C C . LEU A 1 77 ? 1.110 10.640 21.204 1.00 86.62 77 LEU A C 1
ATOM 628 O O . LEU A 1 77 ? 0.914 9.429 21.297 1.00 86.62 77 LEU A O 1
ATOM 632 N N . LYS A 1 78 ? 1.671 11.192 20.122 1.00 89.00 78 LYS A N 1
ATOM 633 C CA . LYS A 1 78 ? 2.029 10.469 18.889 1.00 89.00 78 LYS A CA 1
ATOM 634 C C . LYS A 1 78 ? 2.697 9.111 19.140 1.00 89.00 78 LYS A C 1
ATOM 636 O O . LYS A 1 78 ? 2.339 8.128 18.504 1.00 89.00 78 LYS A O 1
ATOM 641 N N . LYS A 1 79 ? 3.663 9.046 20.065 1.00 89.75 79 LYS A N 1
ATOM 642 C CA . LYS A 1 79 ? 4.402 7.811 20.394 1.00 89.75 79 LYS A CA 1
ATOM 643 C C . LYS A 1 79 ? 3.502 6.694 20.942 1.00 89.75 79 LYS A C 1
ATOM 645 O O . LYS A 1 79 ? 3.758 5.528 20.672 1.00 89.75 79 LYS A O 1
ATOM 650 N N . ASN A 1 80 ? 2.461 7.052 21.692 1.00 88.62 80 ASN A N 1
ATOM 651 C CA . ASN A 1 80 ? 1.565 6.098 22.337 1.00 88.62 80 ASN A CA 1
ATOM 652 C C . ASN A 1 80 ? 0.511 5.603 21.349 1.00 88.62 80 ASN A C 1
ATOM 654 O O . ASN A 1 80 ? 0.270 4.404 21.287 1.00 88.62 80 ASN A O 1
ATOM 658 N N . ILE A 1 81 ? -0.014 6.497 20.507 1.00 90.31 81 ILE A N 1
ATOM 659 C CA . ILE A 1 81 ? -0.876 6.117 19.380 1.00 90.31 81 ILE A CA 1
ATOM 660 C C . ILE A 1 81 ? -0.120 5.189 18.429 1.00 90.31 81 ILE A C 1
ATOM 662 O O . ILE A 1 81 ? -0.639 4.151 18.041 1.00 90.31 81 ILE A O 1
ATOM 666 N N . ASN A 1 82 ? 1.139 5.509 18.117 1.00 91.12 82 ASN A N 1
ATOM 667 C CA . ASN A 1 82 ? 1.980 4.650 17.290 1.00 91.12 82 ASN A CA 1
ATOM 668 C C . ASN A 1 82 ? 2.158 3.252 17.897 1.00 91.12 82 ASN A C 1
ATOM 670 O O . ASN A 1 82 ? 2.061 2.257 17.191 1.00 91.12 82 ASN A O 1
ATOM 674 N N . LYS A 1 83 ? 2.387 3.171 19.214 1.00 89.75 83 LYS A N 1
ATOM 675 C CA . LYS A 1 83 ? 2.477 1.888 19.916 1.00 89.75 83 LYS A CA 1
ATOM 676 C C . LYS A 1 83 ? 1.162 1.106 19.824 1.00 89.75 83 LYS A C 1
ATOM 678 O O . LYS A 1 83 ? 1.205 -0.077 19.524 1.00 89.75 83 LYS A O 1
ATOM 683 N N . ALA A 1 84 ? 0.023 1.767 20.027 1.00 89.38 84 ALA A N 1
ATOM 684 C CA . ALA A 1 84 ? -1.289 1.132 19.921 1.00 89.38 84 ALA A CA 1
ATOM 685 C C . ALA A 1 84 ? -1.603 0.665 18.488 1.00 89.38 84 ALA A C 1
ATOM 687 O O . ALA A 1 84 ? -2.192 -0.390 18.313 1.00 89.38 84 ALA A O 1
ATOM 688 N N . LEU A 1 85 ? -1.175 1.406 17.461 1.00 90.00 85 LEU A N 1
ATOM 689 C CA . LEU A 1 85 ? -1.305 1.005 16.055 1.00 90.00 85 LEU A CA 1
ATOM 690 C C . LEU A 1 85 ? -0.450 -0.214 15.693 1.00 90.00 85 LEU A C 1
ATOM 692 O O . LEU A 1 85 ? -0.881 -1.046 14.901 1.00 90.00 85 LEU A O 1
ATOM 696 N N . LEU A 1 86 ? 0.754 -0.325 16.256 1.00 89.25 86 LEU A N 1
ATOM 697 C CA . LEU A 1 86 ? 1.573 -1.527 16.094 1.00 89.25 86 LEU A CA 1
ATOM 698 C C . LEU A 1 86 ? 0.924 -2.712 16.815 1.00 89.25 86 LEU A C 1
ATOM 700 O O . LEU A 1 86 ? 0.750 -3.763 16.215 1.00 89.25 86 LEU A O 1
ATOM 704 N N . GLU A 1 87 ? 0.463 -2.511 18.050 1.00 87.12 87 GLU A N 1
ATOM 705 C CA . GLU A 1 87 ? -0.277 -3.524 18.811 1.00 87.12 87 GLU A CA 1
ATOM 706 C C . GLU A 1 87 ? -1.556 -3.966 18.070 1.00 87.12 87 GLU A C 1
ATOM 708 O O . GLU A 1 87 ? -1.889 -5.142 18.060 1.00 87.12 87 GLU A O 1
ATOM 713 N N . PHE A 1 88 ? -2.233 -3.060 17.354 1.00 86.62 88 PHE A N 1
ATOM 714 C CA . PHE A 1 88 ? -3.445 -3.341 16.570 1.00 86.62 88 PHE A CA 1
ATOM 715 C C . PHE A 1 88 ? -3.255 -4.406 15.473 1.00 86.62 88 PHE A C 1
ATOM 717 O O . PHE A 1 88 ? -4.208 -5.095 15.106 1.00 86.62 88 PHE A O 1
ATOM 724 N N . ILE A 1 89 ? -2.044 -4.561 14.937 1.00 83.81 89 ILE A N 1
ATOM 725 C CA . ILE A 1 89 ? -1.747 -5.575 13.913 1.00 83.81 89 ILE A CA 1
ATOM 726 C C . ILE A 1 89 ? -1.015 -6.801 14.471 1.00 83.81 89 ILE A C 1
ATOM 728 O O . ILE A 1 89 ? -0.780 -7.753 13.726 1.00 83.81 89 ILE A O 1
ATOM 732 N N . GLU A 1 90 ? -0.635 -6.786 15.751 1.00 79.12 90 GLU A N 1
ATOM 733 C CA . GLU A 1 90 ? 0.049 -7.906 16.392 1.00 79.12 90 GLU A CA 1
ATOM 734 C C . GLU A 1 90 ? -0.881 -9.112 16.546 1.00 79.12 90 GLU A C 1
ATOM 736 O O . GLU A 1 90 ? -2.097 -8.984 16.722 1.00 79.12 90 GLU A O 1
ATOM 741 N N . LYS A 1 91 ? -0.281 -10.304 16.480 1.00 67.06 91 LYS A N 1
ATOM 742 C CA . LYS A 1 91 ? -0.985 -11.573 16.636 1.00 67.06 91 LYS A CA 1
ATOM 743 C C . LYS A 1 91 ? -1.276 -11.877 18.107 1.00 67.06 91 LYS A C 1
ATOM 745 O O . LYS A 1 91 ? -0.473 -11.630 19.000 1.00 67.06 91 LYS A O 1
ATOM 750 N N . ARG A 1 92 ? -2.416 -12.514 18.325 1.00 64.31 92 ARG A N 1
ATOM 751 C CA . ARG A 1 92 ? -3.000 -12.970 19.582 1.00 64.31 92 ARG A CA 1
ATOM 752 C C . ARG A 1 92 ? -3.021 -14.499 19.607 1.00 64.31 92 ARG A C 1
ATOM 754 O O . ARG A 1 92 ? -3.176 -15.116 18.555 1.00 64.31 92 ARG A O 1
ATOM 761 N N . GLU A 1 93 ? -2.923 -15.071 20.813 1.00 54.41 93 GLU A N 1
ATOM 762 C CA . GLU A 1 93 ? -3.078 -16.507 21.120 1.00 54.41 93 GLU A CA 1
ATOM 763 C C . GLU A 1 93 ? -2.311 -17.433 20.172 1.00 54.41 93 GLU A C 1
ATOM 765 O O . GLU A 1 93 ? -2.852 -17.882 19.162 1.00 54.41 93 GLU A O 1
ATOM 770 N N . GLU A 1 94 ? -1.057 -17.746 20.524 1.00 55.94 94 GLU A N 1
ATOM 771 C CA . GLU A 1 94 ? -0.220 -18.690 19.761 1.00 55.94 94 GLU A CA 1
ATOM 772 C C . GLU A 1 94 ? -0.240 -18.397 18.246 1.00 55.94 94 GLU A C 1
ATOM 774 O O . GLU A 1 94 ? -0.432 -19.292 17.424 1.00 55.94 94 GLU A O 1
ATOM 779 N N . ASP A 1 95 ? -0.098 -17.119 17.880 1.00 54.91 95 ASP A N 1
ATOM 780 C CA . ASP A 1 95 ? -0.013 -16.636 16.497 1.00 54.91 95 ASP A CA 1
ATOM 781 C C . ASP A 1 95 ? -1.269 -16.763 15.616 1.00 54.91 95 ASP A C 1
ATOM 783 O O . ASP A 1 95 ? -1.167 -16.658 14.384 1.00 54.91 95 ASP A O 1
ATOM 787 N N . LYS A 1 96 ? -2.460 -16.959 16.192 1.00 58.41 96 LYS A N 1
ATOM 788 C CA . LYS A 1 96 ? -3.650 -17.259 15.383 1.00 58.41 96 LYS A CA 1
ATOM 789 C C . LYS A 1 96 ? -4.357 -16.031 14.808 1.00 58.41 96 LYS A C 1
ATOM 791 O O . LYS A 1 96 ? -4.843 -16.121 13.681 1.00 58.41 96 LYS A O 1
ATOM 796 N N . TYR A 1 97 ? -4.427 -14.903 15.523 1.00 62.28 97 TYR A N 1
ATOM 797 C CA . TYR A 1 97 ? -5.352 -13.819 15.143 1.00 62.28 97 TYR A CA 1
ATOM 798 C C . TYR A 1 97 ? -4.841 -12.410 15.444 1.00 62.28 97 TYR A C 1
ATOM 800 O O . TYR A 1 97 ? -4.344 -12.185 16.531 1.00 62.28 97 TYR A O 1
ATOM 808 N N . ASN A 1 98 ? -5.010 -11.439 14.545 1.00 71.75 98 ASN A N 1
ATOM 809 C CA . ASN A 1 98 ? -4.638 -10.045 14.831 1.00 71.75 98 ASN A CA 1
ATOM 810 C C . ASN A 1 98 ? -5.728 -9.319 15.634 1.00 71.75 98 ASN A C 1
ATOM 812 O O . ASN A 1 98 ? -6.885 -9.729 15.605 1.00 71.75 98 ASN A O 1
ATOM 816 N N . TRP A 1 99 ? -5.393 -8.222 16.313 1.00 76.62 99 TRP A N 1
ATOM 817 C CA . TRP A 1 99 ? -6.381 -7.391 17.020 1.00 76.62 99 TRP A CA 1
ATOM 818 C C . TRP A 1 99 ? -7.377 -6.700 16.092 1.00 76.62 99 TRP A C 1
ATOM 820 O O . TRP A 1 99 ? -8.572 -6.635 16.382 1.00 76.62 99 TRP A O 1
ATOM 830 N N . GLY A 1 100 ? -6.882 -6.227 14.959 1.00 83.94 100 GLY A N 1
ATOM 831 C CA . GLY A 1 100 ? -7.680 -5.721 13.865 1.00 83.94 100 GLY A CA 1
ATOM 832 C C . GLY A 1 100 ? -7.007 -5.988 12.529 1.00 83.94 100 GLY A C 1
ATOM 833 O O . GLY A 1 100 ? -5.986 -6.674 12.426 1.00 83.94 100 GLY A O 1
ATOM 834 N N . TYR A 1 101 ? -7.617 -5.458 11.482 1.00 87.38 101 TYR A N 1
ATOM 835 C CA . TYR A 1 101 ? -7.101 -5.538 10.127 1.00 87.38 101 TYR A CA 1
ATOM 836 C C . TYR A 1 101 ? -6.949 -4.132 9.560 1.00 87.38 101 TYR A C 1
ATOM 838 O O . TYR A 1 101 ? -7.715 -3.227 9.892 1.00 87.38 101 TYR A O 1
ATOM 846 N N . ILE A 1 102 ? -5.935 -3.946 8.726 1.00 92.44 102 ILE A N 1
ATOM 847 C CA . ILE A 1 102 ? -5.697 -2.690 8.030 1.00 92.44 102 ILE A CA 1
ATOM 848 C C . ILE A 1 102 ? -5.694 -2.951 6.538 1.00 92.44 102 ILE A C 1
ATOM 850 O O . ILE A 1 102 ? -5.185 -3.978 6.093 1.00 92.44 102 ILE A O 1
ATOM 854 N N . TYR A 1 103 ? -6.253 -2.026 5.767 1.00 94.50 103 TYR A N 1
ATOM 855 C CA . TYR A 1 103 ? -6.227 -2.151 4.319 1.00 94.50 103 TYR A CA 1
ATOM 856 C C . TYR A 1 103 ? -6.246 -0.780 3.628 1.00 94.50 103 TYR A C 1
ATOM 858 O O . TYR A 1 103 ? -7.008 0.095 4.051 1.00 94.50 103 TYR A O 1
ATOM 866 N N . PRO A 1 104 ? -5.415 -0.553 2.595 1.00 96.00 104 PRO A N 1
ATOM 867 C CA . PRO A 1 104 ? -5.395 0.705 1.865 1.00 96.00 104 PRO A CA 1
ATOM 868 C C . PRO A 1 104 ? -6.637 0.920 1.007 1.00 96.00 104 PRO A C 1
ATOM 870 O O . PRO A 1 104 ? -7.188 -0.006 0.414 1.00 96.00 104 PRO A O 1
ATOM 873 N N . VAL A 1 105 ? -7.004 2.188 0.870 1.00 95.56 105 VAL A N 1
ATOM 874 C CA . VAL A 1 105 ? -7.989 2.669 -0.091 1.00 95.56 105 VAL A CA 1
ATOM 875 C C . VAL A 1 105 ? -7.400 3.859 -0.835 1.00 95.56 105 VAL A C 1
ATOM 877 O O . VAL A 1 105 ? -6.978 4.845 -0.223 1.00 95.56 105 VAL A O 1
ATOM 880 N N . LEU A 1 106 ? -7.365 3.772 -2.163 1.00 95.00 106 LEU A N 1
ATOM 881 C CA . LEU A 1 106 ? -6.853 4.837 -3.021 1.00 95.00 106 LEU A CA 1
ATOM 882 C C . LEU A 1 106 ? -7.977 5.741 -3.511 1.00 95.00 106 LEU A C 1
ATOM 884 O O . LEU A 1 106 ? -9.045 5.278 -3.904 1.00 95.00 106 LEU A O 1
ATOM 888 N N . HIS A 1 107 ? -7.711 7.040 -3.537 1.00 91.69 107 HIS A N 1
ATOM 889 C CA . HIS A 1 107 ? -8.630 8.039 -4.068 1.00 91.69 107 HIS A CA 1
ATOM 890 C C . HIS A 1 107 ? -7.860 9.220 -4.668 1.00 91.69 107 HIS A C 1
ATOM 892 O O . HIS A 1 107 ? -6.655 9.382 -4.461 1.00 91.69 107 HIS A O 1
ATOM 898 N N . LEU A 1 108 ? -8.570 10.043 -5.439 1.00 90.62 108 LEU A N 1
ATOM 899 C CA . LEU A 1 108 ? -8.060 11.322 -5.921 1.00 90.62 108 LEU A CA 1
ATOM 900 C C . LEU A 1 108 ? -8.508 12.432 -4.982 1.00 90.62 108 LEU A C 1
ATOM 902 O O . LEU A 1 108 ? -9.700 12.602 -4.737 1.00 90.62 108 LEU A O 1
ATOM 906 N N . GLU A 1 109 ? -7.556 13.235 -4.532 1.00 88.25 109 GLU A N 1
ATOM 907 C CA . GLU A 1 109 ? -7.817 14.471 -3.810 1.00 88.25 109 GLU A CA 1
ATOM 908 C C . GLU A 1 109 ? -7.045 15.599 -4.495 1.00 88.25 109 GLU A C 1
ATOM 910 O O . GLU A 1 109 ? -5.821 15.551 -4.599 1.00 88.25 109 GLU A O 1
ATOM 915 N N . ASN A 1 110 ? -7.750 16.616 -5.000 1.00 87.06 110 ASN A N 1
ATOM 916 C CA . ASN A 1 110 ? -7.144 17.753 -5.709 1.00 87.06 110 ASN A CA 1
ATOM 917 C C . ASN A 1 110 ? -6.200 17.334 -6.858 1.00 87.06 110 ASN A C 1
ATOM 919 O O . ASN A 1 110 ? -5.109 17.880 -7.005 1.00 87.06 110 ASN A O 1
ATOM 923 N N . ALA A 1 111 ? -6.617 16.344 -7.658 1.00 84.31 111 ALA A N 1
ATOM 924 C CA . ALA A 1 111 ? -5.837 15.728 -8.743 1.00 84.31 111 ALA A CA 1
ATOM 925 C C . ALA A 1 111 ? -4.546 14.999 -8.309 1.00 84.31 111 ALA A C 1
ATOM 927 O O . ALA A 1 111 ? -3.780 14.553 -9.162 1.00 84.31 111 ALA A O 1
ATOM 928 N N . LEU A 1 112 ? -4.321 14.829 -7.005 1.00 88.81 112 LEU A N 1
ATOM 929 C CA . LEU A 1 112 ? -3.248 14.009 -6.457 1.00 88.81 112 LEU A CA 1
ATOM 930 C C . LEU A 1 112 ? -3.810 12.667 -6.001 1.00 88.81 112 LEU A C 1
ATOM 932 O O . LEU A 1 112 ? -4.877 12.593 -5.393 1.00 88.81 112 LEU A O 1
ATOM 936 N N . ILE A 1 113 ? -3.073 11.601 -6.290 1.00 91.75 113 ILE A N 1
ATOM 937 C CA . ILE A 1 113 ? -3.394 10.271 -5.784 1.00 91.75 113 ILE A CA 1
ATOM 938 C C . ILE A 1 113 ? -2.998 10.215 -4.313 1.00 91.75 113 ILE A C 1
ATOM 940 O O . ILE A 1 113 ? -1.851 10.497 -3.964 1.00 91.75 113 ILE A O 1
ATOM 944 N N . LYS A 1 114 ? -3.947 9.827 -3.463 1.00 92.00 114 LYS A N 1
ATOM 945 C CA . LYS A 1 114 ? -3.724 9.597 -2.039 1.00 92.00 114 LYS A CA 1
ATOM 946 C C . LYS A 1 114 ? -4.166 8.199 -1.642 1.00 92.00 114 LYS A C 1
ATOM 948 O O . LYS A 1 114 ? -5.085 7.626 -2.228 1.00 92.00 114 LYS A O 1
ATOM 953 N N . ALA A 1 115 ? -3.499 7.673 -0.624 1.00 94.81 115 ALA A N 1
ATOM 954 C CA . ALA A 1 115 ? -3.905 6.468 0.073 1.00 94.81 115 ALA A CA 1
ATOM 955 C C . ALA A 1 115 ? -4.417 6.852 1.460 1.00 94.81 115 ALA A C 1
ATOM 957 O O . ALA A 1 115 ? -3.800 7.675 2.132 1.00 94.81 115 ALA A O 1
ATOM 958 N N . ASN A 1 116 ? -5.502 6.214 1.887 1.00 95.06 116 ASN A N 1
ATOM 959 C CA . ASN A 1 116 ? -5.935 6.192 3.277 1.00 95.06 116 ASN A CA 1
ATOM 960 C C . ASN A 1 116 ? -5.890 4.750 3.774 1.00 95.06 116 ASN A C 1
ATOM 962 O O . ASN A 1 116 ? -6.238 3.827 3.040 1.00 95.06 116 ASN A O 1
ATOM 966 N N . ILE A 1 117 ? -5.454 4.547 5.015 1.00 96.19 117 ILE A N 1
ATOM 967 C CA . ILE A 1 117 ? -5.363 3.210 5.608 1.00 96.19 117 ILE A CA 1
ATOM 968 C C . ILE A 1 117 ? -6.594 2.987 6.472 1.00 96.19 117 ILE A C 1
ATOM 970 O O . ILE A 1 117 ? -6.680 3.562 7.556 1.00 96.19 117 ILE A O 1
ATOM 974 N N . CYS A 1 118 ? -7.543 2.184 5.994 1.00 94.00 118 CYS A N 1
ATOM 975 C CA . CYS A 1 118 ? -8.735 1.823 6.753 1.00 94.00 118 CYS A CA 1
ATOM 976 C C . CYS A 1 118 ? -8.360 0.928 7.934 1.00 94.00 118 CYS A C 1
ATOM 978 O O . CYS A 1 118 ? -7.555 0.007 7.792 1.00 94.00 118 CYS A O 1
ATOM 980 N N . LEU A 1 119 ? -8.970 1.195 9.084 1.00 91.81 119 LEU A N 1
ATOM 981 C CA . LEU A 1 119 ? -8.868 0.408 10.303 1.00 91.81 119 LEU A CA 1
ATOM 982 C C . LEU A 1 119 ? -10.143 -0.407 10.467 1.00 91.81 119 LEU A C 1
ATOM 984 O O . LEU A 1 119 ? -11.245 0.138 10.424 1.00 91.81 119 LEU A O 1
ATOM 988 N N . ILE A 1 120 ? -9.990 -1.711 10.661 1.00 87.94 120 ILE A N 1
ATOM 989 C CA . ILE A 1 120 ? -11.105 -2.651 10.696 1.00 87.94 120 ILE A CA 1
ATOM 990 C C . ILE A 1 120 ? -11.053 -3.438 12.000 1.00 87.94 120 ILE A C 1
ATOM 992 O O . ILE A 1 120 ? -10.048 -4.083 12.305 1.00 87.94 120 ILE A O 1
ATOM 996 N N . SER A 1 121 ? -12.147 -3.390 12.761 1.00 77.19 121 SER A N 1
ATOM 997 C CA . SER A 1 121 ? -12.291 -4.086 14.039 1.00 77.19 121 SER A CA 1
ATOM 998 C C . SER A 1 121 ? -13.255 -5.283 13.938 1.00 77.19 121 SER A C 1
ATOM 1000 O O . SER A 1 121 ? -14.097 -5.332 13.037 1.00 77.19 121 SER A O 1
ATOM 1002 N N . PRO A 1 122 ? -13.167 -6.264 14.851 1.00 67.62 122 PRO A N 1
ATOM 1003 C CA . PRO A 1 122 ? -14.110 -7.390 14.921 1.00 67.62 122 PRO A CA 1
ATOM 1004 C C . PRO A 1 122 ? -15.529 -6.947 15.308 1.00 67.62 122 PRO A C 1
ATOM 1006 O O . PRO A 1 122 ? -15.660 -6.163 16.237 1.00 67.62 122 PRO A O 1
ATOM 1009 N N . GLN A 1 123 ? -16.579 -7.450 14.632 1.00 59.97 123 GLN A N 1
ATOM 1010 C CA . GLN A 1 123 ? -17.939 -6.867 14.691 1.00 59.97 123 GLN A CA 1
ATOM 1011 C C . GLN A 1 123 ? -18.980 -7.551 15.591 1.00 59.97 123 GLN A C 1
ATOM 1013 O O . GLN A 1 123 ? -19.806 -6.850 16.149 1.00 59.97 123 GLN A O 1
ATOM 1018 N N . ASN A 1 124 ? -19.007 -8.877 15.750 1.00 51.78 124 ASN A N 1
ATOM 1019 C CA . ASN A 1 124 ? -20.163 -9.514 16.423 1.00 51.78 124 ASN A CA 1
ATOM 1020 C C . ASN A 1 124 ? -19.798 -10.569 17.461 1.00 51.78 124 ASN A C 1
ATOM 1022 O O . ASN A 1 124 ? -20.474 -10.714 18.466 1.00 51.78 124 ASN A O 1
ATOM 1026 N N . ASP A 1 125 ? -18.713 -11.286 17.230 1.00 48.50 125 ASP A N 1
ATOM 1027 C CA . ASP A 1 125 ? -18.150 -12.244 18.161 1.00 48.50 125 ASP A CA 1
ATOM 1028 C C . ASP A 1 125 ? -16.813 -12.574 17.564 1.00 48.50 125 ASP A C 1
ATOM 1030 O O . ASP A 1 125 ? -16.763 -13.290 16.565 1.00 48.50 125 ASP A O 1
ATOM 1034 N N . VAL A 1 126 ? -15.736 -12.073 18.167 1.00 50.09 126 VAL A N 1
ATOM 1035 C CA . VAL A 1 126 ? -14.427 -12.707 18.066 1.00 50.09 126 VAL A CA 1
ATOM 1036 C C . VAL A 1 126 ? -13.781 -12.532 16.652 1.00 50.09 126 VAL A C 1
ATOM 1038 O O . VAL A 1 126 ? -12.588 -12.274 16.595 1.00 50.09 126 VAL A O 1
ATOM 1041 N N . ARG A 1 127 ? -14.532 -12.466 15.536 1.00 50.38 127 ARG A N 1
ATOM 1042 C CA . ARG A 1 127 ? -14.137 -12.630 14.127 1.00 50.38 127 ARG A CA 1
ATOM 1043 C C . ARG A 1 127 ? -14.479 -11.449 13.218 1.00 50.38 127 ARG A C 1
ATOM 1045 O O . ARG A 1 127 ? -15.587 -10.926 13.243 1.00 50.38 127 ARG A O 1
ATOM 1052 N N . ILE A 1 128 ? -13.516 -11.091 12.360 1.00 60.84 128 ILE A N 1
ATOM 1053 C CA . ILE A 1 128 ? -13.666 -10.181 11.211 1.00 60.84 128 ILE A CA 1
ATOM 1054 C C . ILE A 1 128 ? -13.836 -11.032 9.945 1.00 60.84 128 ILE A C 1
ATOM 1056 O O . ILE A 1 128 ? -12.954 -11.853 9.678 1.00 60.84 128 ILE A O 1
ATOM 1060 N N . PRO A 1 129 ? -14.892 -10.853 9.133 1.00 64.38 129 PRO A N 1
ATOM 1061 C CA . PRO A 1 129 ? -14.910 -11.382 7.777 1.00 64.38 129 PRO A CA 1
ATOM 1062 C C . PRO A 1 129 ? -13.978 -10.523 6.903 1.00 64.38 129 PRO A C 1
ATOM 1064 O O . PRO A 1 129 ? -14.394 -9.541 6.297 1.00 64.38 129 PRO A O 1
ATOM 1067 N N . ILE A 1 130 ? -12.685 -10.867 6.858 1.00 71.25 130 ILE A N 1
ATOM 1068 C CA . ILE A 1 130 ? -11.666 -10.059 6.157 1.00 71.25 130 ILE A CA 1
ATOM 1069 C C . ILE A 1 130 ? -11.917 -10.022 4.644 1.00 71.25 130 ILE A C 1
ATOM 1071 O O . ILE A 1 130 ? -11.732 -8.987 4.013 1.00 71.25 130 ILE A O 1
ATOM 1075 N N . ALA A 1 131 ? -12.347 -11.140 4.056 1.00 74.56 131 ALA A N 1
ATOM 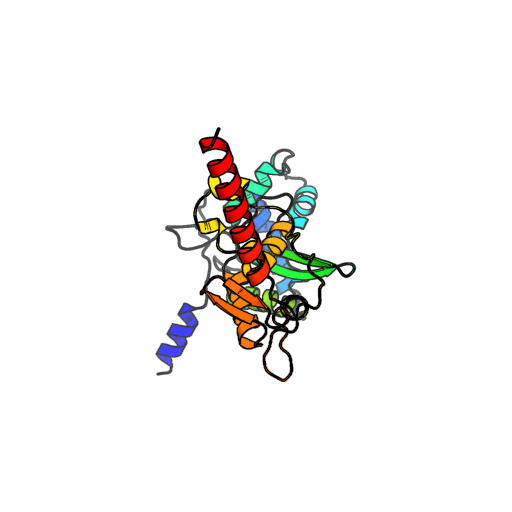1076 C CA . ALA A 1 131 ? -12.506 -11.283 2.610 1.00 74.56 131 ALA A CA 1
ATOM 1077 C C . ALA A 1 131 ? -13.457 -10.247 1.963 1.00 74.56 131 ALA A C 1
ATOM 1079 O O . ALA A 1 131 ? -13.027 -9.607 1.001 1.00 74.56 131 ALA A O 1
ATOM 1080 N N . PRO A 1 132 ? -14.702 -10.034 2.442 1.00 79.75 132 PRO A N 1
ATOM 1081 C CA . PRO A 1 132 ? -15.585 -9.021 1.861 1.00 79.75 132 PRO A CA 1
ATOM 1082 C C . PRO A 1 132 ? -15.035 -7.602 2.027 1.00 79.75 132 PRO A C 1
ATOM 1084 O O . PRO A 1 132 ? -15.052 -6.842 1.065 1.00 79.75 132 PRO A O 1
ATOM 1087 N N . ILE A 1 133 ? -14.460 -7.273 3.187 1.00 81.50 133 ILE A N 1
ATOM 1088 C CA . ILE A 1 133 ? -13.927 -5.932 3.4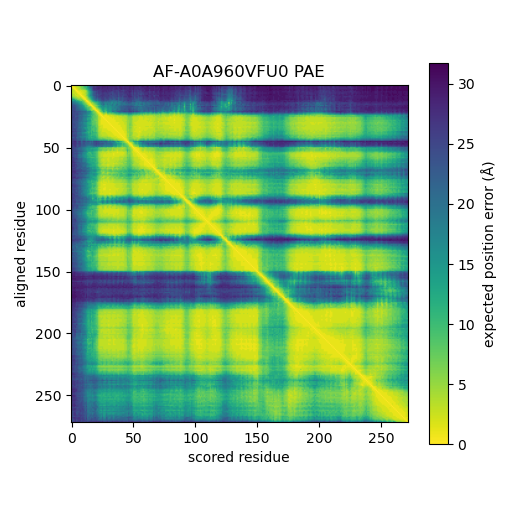54 1.00 81.50 133 ILE A CA 1
ATOM 1089 C C . ILE A 1 133 ? -12.717 -5.640 2.561 1.00 81.50 133 ILE A C 1
ATOM 1091 O O . ILE A 1 133 ? -12.684 -4.621 1.874 1.00 81.50 133 ILE A O 1
ATOM 1095 N N . ARG A 1 134 ? -11.752 -6.569 2.510 1.00 88.12 134 ARG A N 1
ATOM 1096 C CA . ARG A 1 134 ? -10.588 -6.508 1.613 1.00 88.12 134 ARG A CA 1
ATOM 1097 C C . ARG A 1 134 ? -11.033 -6.294 0.171 1.00 88.12 134 ARG A C 1
ATOM 1099 O O . ARG A 1 134 ? -10.550 -5.381 -0.493 1.00 88.12 134 ARG A O 1
ATOM 1106 N N . LYS A 1 135 ? -12.002 -7.092 -0.291 1.00 88.31 135 LYS A N 1
ATOM 1107 C CA . LYS A 1 135 ? -12.561 -6.973 -1.638 1.00 88.31 135 LYS A CA 1
ATOM 1108 C C . LYS A 1 135 ? -13.180 -5.594 -1.867 1.00 88.31 135 LYS A C 1
ATOM 1110 O O . LYS A 1 135 ? -12.834 -4.954 -2.849 1.00 88.31 135 LYS A O 1
ATOM 1115 N N . ASN A 1 136 ? -14.039 -5.111 -0.972 1.00 88.69 136 ASN A N 1
ATOM 1116 C CA . ASN A 1 136 ? -14.715 -3.818 -1.118 1.00 88.69 136 ASN A CA 1
ATOM 1117 C C . ASN A 1 136 ? -13.715 -2.651 -1.172 1.00 88.69 136 ASN A C 1
ATOM 1119 O O . ASN A 1 136 ? -13.805 -1.796 -2.056 1.00 88.69 136 ASN A O 1
ATOM 1123 N N . CYS A 1 137 ? -12.719 -2.642 -0.282 1.00 91.69 137 CYS A N 1
ATOM 1124 C CA . CYS A 1 137 ? -11.648 -1.645 -0.285 1.00 91.69 137 CYS A CA 1
ATOM 1125 C C . CYS A 1 137 ? -10.798 -1.692 -1.563 1.00 91.69 137 CYS A C 1
ATOM 1127 O O . CYS A 1 137 ? -10.452 -0.647 -2.127 1.00 91.69 137 CYS A O 1
ATOM 1129 N N . PHE A 1 138 ? -10.491 -2.896 -2.051 1.00 94.75 138 PHE A N 1
ATOM 1130 C CA . PHE A 1 138 ? -9.736 -3.067 -3.285 1.00 94.75 138 PHE A CA 1
ATOM 1131 C C . PHE A 1 138 ? -10.530 -2.611 -4.513 1.00 94.75 138 PHE A C 1
ATOM 1133 O 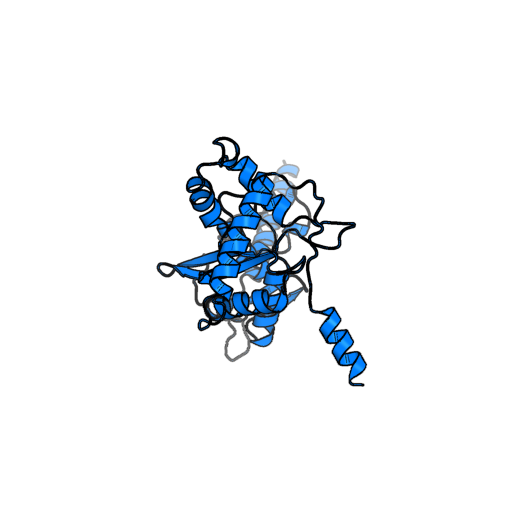O . PHE A 1 138 ? -10.015 -1.837 -5.318 1.00 94.75 138 PHE A O 1
ATOM 1140 N N . GLU A 1 139 ? -11.801 -3.017 -4.634 1.00 93.94 139 GLU A N 1
ATOM 1141 C CA . GLU A 1 139 ? -12.705 -2.593 -5.714 1.00 93.94 139 GLU A CA 1
ATOM 1142 C C . GLU A 1 139 ? -12.798 -1.066 -5.802 1.00 93.94 139 GLU A C 1
ATOM 1144 O O . GLU A 1 139 ? -12.696 -0.506 -6.893 1.00 93.94 139 GLU A O 1
ATOM 1149 N N . TYR A 1 140 ? -12.908 -0.380 -4.660 1.00 92.94 140 TYR A N 1
ATOM 1150 C CA . TYR A 1 140 ? -12.928 1.083 -4.616 1.00 92.94 140 TYR A CA 1
ATOM 1151 C C . TYR A 1 140 ? -11.646 1.710 -5.190 1.00 92.94 140 TYR A C 1
ATOM 1153 O O . TYR A 1 140 ? -11.687 2.742 -5.861 1.00 92.94 140 TYR A O 1
ATOM 1161 N N . SER A 1 141 ? -10.504 1.058 -4.978 1.00 95.50 141 SER A N 1
ATOM 1162 C CA . SER A 1 141 ? -9.191 1.545 -5.408 1.00 95.50 141 SER A CA 1
ATOM 1163 C C . SER A 1 141 ? -8.904 1.297 -6.895 1.00 95.50 141 SER A C 1
ATOM 1165 O O . SER A 1 141 ? -8.026 1.954 -7.458 1.00 95.50 141 SER A O 1
ATOM 1167 N N . LYS A 1 142 ? -9.639 0.394 -7.567 1.00 95.44 142 LYS A N 1
ATOM 1168 C CA . LYS A 1 142 ? -9.330 -0.060 -8.939 1.00 95.44 142 LYS A CA 1
ATOM 1169 C C . LYS A 1 142 ? -9.245 1.055 -9.970 1.00 95.44 142 LYS A C 1
ATOM 1171 O O . LYS A 1 142 ? -8.334 1.045 -10.790 1.00 95.44 142 LYS A O 1
ATOM 1176 N N . ASN A 1 143 ? -10.147 2.034 -9.922 1.00 93.19 143 ASN A N 1
ATOM 1177 C CA . ASN A 1 143 ? -10.117 3.152 -10.872 1.00 93.19 143 ASN A CA 1
ATOM 1178 C C . ASN A 1 143 ? -8.823 3.966 -10.750 1.00 93.19 143 ASN A C 1
ATOM 1180 O O . ASN A 1 143 ? -8.283 4.432 -11.751 1.00 93.19 143 ASN A O 1
ATOM 1184 N N . ILE A 1 144 ? -8.310 4.118 -9.528 1.00 94.62 144 ILE A N 1
ATOM 1185 C CA . ILE A 1 144 ? -7.051 4.817 -9.276 1.00 94.62 144 ILE A CA 1
ATOM 1186 C C . ILE A 1 144 ? -5.859 3.937 -9.643 1.00 94.62 144 ILE A C 1
ATOM 1188 O O . ILE A 1 144 ? -4.919 4.421 -10.270 1.00 94.62 144 ILE A O 1
ATOM 1192 N N . LEU A 1 145 ? -5.915 2.640 -9.332 1.00 95.38 145 LEU A N 1
ATOM 1193 C CA . LEU A 1 145 ? -4.900 1.676 -9.762 1.00 95.38 145 LEU A CA 1
ATOM 1194 C C . LEU A 1 145 ? -4.763 1.650 -11.285 1.00 95.38 145 LEU A C 1
ATOM 1196 O O . LEU A 1 145 ? -3.649 1.659 -11.790 1.00 95.38 145 LEU A O 1
ATOM 1200 N N . ASP A 1 146 ? -5.865 1.721 -12.027 1.00 94.31 146 ASP A N 1
ATOM 1201 C CA . ASP A 1 146 ? -5.843 1.835 -13.484 1.00 94.31 146 ASP A CA 1
ATOM 1202 C C . ASP A 1 146 ? -5.031 3.053 -13.960 1.00 94.31 146 ASP A C 1
ATOM 1204 O O . ASP A 1 146 ? -4.276 2.945 -14.924 1.00 94.31 146 ASP A O 1
ATOM 1208 N N . ILE A 1 147 ? -5.145 4.201 -13.283 1.00 91.56 147 ILE A N 1
ATOM 1209 C CA . ILE A 1 147 ? -4.378 5.418 -13.602 1.00 91.56 147 ILE A CA 1
ATOM 1210 C C . ILE A 1 147 ? -2.880 5.207 -13.328 1.00 91.56 147 ILE A C 1
ATOM 1212 O O . ILE A 1 147 ? -2.047 5.576 -14.164 1.00 91.56 147 ILE A O 1
ATOM 1216 N N . ILE A 1 148 ? -2.543 4.604 -12.181 1.00 91.38 148 ILE A N 1
ATOM 1217 C CA . ILE A 1 148 ? -1.157 4.320 -11.766 1.00 91.38 148 ILE A CA 1
ATOM 1218 C C . ILE A 1 148 ? -0.502 3.330 -12.734 1.00 91.38 148 ILE A C 1
ATOM 1220 O O . ILE A 1 148 ? 0.570 3.600 -13.278 1.00 91.38 148 ILE A O 1
ATOM 1224 N N . LEU A 1 149 ? -1.165 2.198 -12.980 1.00 92.44 149 LEU A N 1
ATOM 1225 C CA . LEU A 1 149 ? -0.637 1.067 -13.742 1.00 92.44 149 LEU A CA 1
ATOM 1226 C C . LEU A 1 149 ? -0.544 1.357 -15.245 1.00 92.44 149 LEU A C 1
ATOM 1228 O O . LEU A 1 149 ? 0.355 0.845 -15.906 1.00 92.44 149 LEU A O 1
ATOM 1232 N N . LYS A 1 150 ? -1.410 2.223 -15.790 1.00 89.88 150 LYS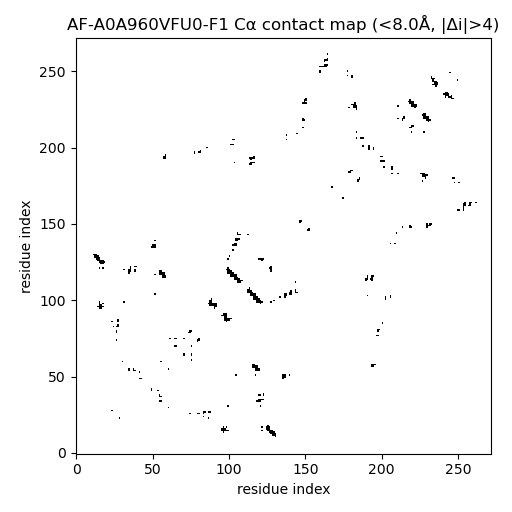 A N 1
ATOM 1233 C CA . LYS A 1 150 ? -1.291 2.715 -17.176 1.00 89.88 150 LYS A CA 1
ATOM 1234 C C . LYS A 1 150 ? -0.207 3.784 -17.353 1.00 89.88 150 LYS A C 1
ATOM 1236 O O . LYS A 1 150 ? -0.011 4.248 -18.474 1.00 89.88 150 LYS A O 1
ATOM 1241 N N . GLY A 1 151 ? 0.438 4.238 -16.273 1.00 74.81 151 GLY A N 1
ATOM 1242 C CA . GLY A 1 151 ? 1.472 5.275 -16.332 1.00 74.81 151 GLY A CA 1
ATOM 1243 C C . GLY A 1 151 ? 0.938 6.651 -16.749 1.00 74.81 151 GLY A C 1
ATOM 1244 O O . GLY A 1 151 ? 1.674 7.465 -17.301 1.00 74.81 151 GLY A O 1
ATOM 1245 N N . SER A 1 152 ? -0.351 6.934 -16.515 1.00 57.31 152 SER A N 1
ATOM 1246 C CA . SER A 1 152 ? -0.964 8.222 -16.894 1.00 57.31 152 SER A CA 1
ATOM 1247 C C . SER A 1 152 ? -0.488 9.394 -16.023 1.00 57.31 152 SER A C 1
ATOM 1249 O O . SER A 1 152 ? -0.687 10.558 -16.372 1.00 57.31 152 SER A O 1
ATOM 1251 N N . VAL A 1 153 ? 0.164 9.099 -14.897 1.00 54.53 153 VAL A N 1
ATOM 1252 C CA . VAL A 1 153 ? 0.806 10.084 -14.026 1.00 54.53 153 VAL A CA 1
ATOM 1253 C C . VAL A 1 153 ? 2.276 10.161 -14.417 1.00 54.53 153 VAL A C 1
ATOM 1255 O O . VAL A 1 153 ? 2.987 9.159 -14.399 1.00 54.53 153 VAL A O 1
ATOM 1258 N N . LYS A 1 154 ? 2.742 11.358 -14.791 1.00 52.28 154 LYS A N 1
ATOM 1259 C CA . LYS A 1 154 ? 4.160 11.612 -15.070 1.00 52.28 154 LYS A CA 1
ATOM 1260 C C . LYS A 1 154 ? 4.959 11.410 -13.782 1.00 52.28 154 LYS A C 1
ATOM 1262 O O . LYS A 1 154 ? 5.113 12.353 -13.010 1.00 52.28 154 LYS A O 1
ATOM 1267 N N . ASN A 1 155 ? 5.475 10.208 -13.551 1.00 49.47 155 ASN A N 1
ATOM 1268 C CA . ASN A 1 155 ? 6.435 10.009 -12.476 1.00 49.47 155 ASN A CA 1
ATOM 1269 C C . ASN A 1 155 ? 7.708 10.784 -12.810 1.00 49.47 155 ASN A C 1
ATOM 1271 O O . ASN A 1 155 ? 8.205 10.750 -13.941 1.00 49.47 155 ASN A O 1
ATOM 1275 N N . ASN A 1 156 ? 8.191 11.536 -11.819 1.00 42.75 156 ASN A N 1
ATOM 1276 C CA . ASN A 1 156 ? 9.445 12.267 -11.897 1.00 42.75 156 ASN A CA 1
ATOM 1277 C C . ASN A 1 156 ? 10.524 11.316 -12.410 1.00 42.75 156 ASN A C 1
ATOM 1279 O O . ASN A 1 156 ? 10.781 10.274 -11.807 1.00 42.75 156 ASN A O 1
ATOM 1283 N N . LYS A 1 157 ? 11.113 11.667 -13.557 1.00 49.38 157 LYS A N 1
ATOM 1284 C CA . LYS A 1 157 ? 12.243 10.940 -14.127 1.00 49.38 157 LYS A CA 1
ATOM 1285 C C . LYS A 1 157 ? 13.291 10.805 -13.028 1.00 49.38 157 LYS A C 1
ATOM 1287 O O . LYS A 1 157 ? 13.675 11.812 -12.437 1.00 49.38 157 LYS A O 1
ATOM 1292 N N . TYR A 1 158 ? 13.707 9.573 -12.748 1.00 49.03 158 TYR A N 1
ATOM 1293 C CA . TYR A 1 158 ? 14.859 9.314 -11.895 1.00 49.03 158 TYR A CA 1
ATOM 1294 C C . TYR A 1 158 ? 16.009 10.206 -12.380 1.00 49.03 158 TYR A C 1
ATOM 1296 O O . TYR A 1 158 ? 16.263 10.276 -13.586 1.00 49.03 158 TYR A O 1
ATOM 1304 N N . ASP A 1 159 ? 16.652 10.946 -11.478 1.00 52.44 159 ASP A N 1
ATOM 1305 C CA . ASP A 1 159 ? 17.811 11.749 -11.856 1.00 52.44 159 ASP A CA 1
ATOM 1306 C C . ASP A 1 159 ? 19.007 10.809 -12.026 1.00 52.44 159 ASP A C 1
ATOM 1308 O O . ASP A 1 159 ? 19.707 10.462 -11.074 1.00 52.44 159 ASP A O 1
ATOM 1312 N N . TYR A 1 160 ? 19.197 10.339 -13.258 1.00 52.00 160 TYR A N 1
ATOM 1313 C CA . TYR A 1 160 ? 20.268 9.415 -13.626 1.00 52.00 160 TYR A CA 1
ATOM 1314 C C . TYR A 1 160 ? 21.667 10.058 -13.581 1.00 52.00 160 TYR A C 1
ATOM 1316 O O . TYR A 1 160 ? 22.648 9.366 -13.855 1.00 52.00 160 TYR A O 1
ATOM 1324 N N . ASN A 1 161 ? 21.776 11.350 -13.230 1.00 48.59 161 ASN A N 1
ATOM 1325 C CA . ASN A 1 161 ? 23.048 12.072 -13.122 1.00 48.59 161 ASN A CA 1
ATOM 1326 C C . ASN A 1 161 ? 23.762 11.873 -11.774 1.00 48.59 161 ASN A C 1
ATOM 1328 O O . ASN A 1 161 ? 24.867 12.379 -11.585 1.00 48.59 161 ASN A O 1
ATOM 1332 N N . ILE A 1 162 ? 23.169 11.145 -10.823 1.00 50.91 162 ILE A N 1
ATOM 1333 C CA . ILE A 1 162 ? 23.833 10.824 -9.554 1.00 50.91 162 ILE A CA 1
ATOM 1334 C C . ILE A 1 162 ? 24.700 9.578 -9.764 1.00 50.91 162 ILE A C 1
ATOM 1336 O O . ILE A 1 162 ? 24.180 8.465 -9.822 1.00 50.91 162 ILE A O 1
ATOM 1340 N N . HIS A 1 163 ? 26.020 9.765 -9.863 1.00 51.31 163 HIS A N 1
ATOM 1341 C CA . HIS A 1 163 ? 27.012 8.685 -9.900 1.00 51.31 163 HIS A CA 1
ATOM 1342 C C . HIS A 1 163 ? 26.903 7.824 -8.620 1.00 51.31 163 HIS A C 1
ATOM 1344 O O . HIS A 1 163 ? 27.336 8.259 -7.554 1.00 51.31 163 HIS A O 1
ATOM 1350 N N . PRO A 1 164 ? 26.330 6.605 -8.661 1.00 53.91 164 PRO A N 1
ATOM 1351 C CA . PRO A 1 164 ? 25.927 5.883 -7.454 1.00 53.91 164 PRO A CA 1
ATOM 1352 C C . PRO A 1 164 ? 27.088 5.178 -6.741 1.00 53.91 164 PRO A C 1
ATOM 1354 O O . PRO A 1 164 ? 26.877 4.516 -5.730 1.00 53.91 164 PRO A O 1
ATOM 1357 N N . VAL A 1 165 ? 28.313 5.267 -7.255 1.00 52.62 165 VAL A N 1
ATOM 1358 C CA . VAL A 1 165 ? 29.410 4.355 -6.882 1.00 52.62 165 VAL A CA 1
ATOM 1359 C C . VAL A 1 165 ? 29.929 4.614 -5.487 1.00 52.62 165 VAL A C 1
ATOM 1361 O O . VAL A 1 165 ? 30.201 3.660 -4.765 1.00 52.62 165 VAL A O 1
ATOM 1364 N N . GLU A 1 166 ? 29.963 5.882 -5.071 1.00 52.59 166 GLU A N 1
ATOM 1365 C CA . GLU A 1 166 ? 30.301 6.249 -3.694 1.00 52.59 166 GLU A CA 1
ATOM 1366 C C . GLU A 1 166 ? 29.343 5.598 -2.679 1.00 52.59 166 GLU A C 1
ATOM 1368 O O . GLU A 1 166 ? 29.727 5.339 -1.541 1.00 52.59 166 GLU A O 1
ATOM 1373 N N . LYS A 1 167 ? 28.105 5.276 -3.092 1.00 52.62 167 LYS A N 1
ATOM 1374 C CA . LYS A 1 167 ? 27.129 4.539 -2.272 1.00 52.62 167 LYS A CA 1
ATOM 1375 C C . LYS A 1 167 ? 27.237 3.020 -2.430 1.00 52.62 167 LYS A C 1
ATOM 1377 O O . LYS A 1 167 ? 27.031 2.306 -1.456 1.00 52.62 167 LYS A O 1
ATOM 1382 N N . ILE A 1 168 ? 27.586 2.520 -3.619 1.00 54.19 168 ILE A N 1
ATOM 1383 C CA . ILE A 1 168 ? 27.724 1.076 -3.896 1.00 54.19 168 ILE A CA 1
ATOM 1384 C C . ILE A 1 168 ? 28.912 0.463 -3.139 1.00 54.19 168 ILE A C 1
ATOM 1386 O O . ILE A 1 168 ? 28.822 -0.679 -2.703 1.00 54.19 168 ILE A O 1
ATOM 1390 N N . TYR A 1 169 ? 29.996 1.216 -2.926 1.00 51.91 169 TYR A N 1
ATOM 1391 C CA . TYR A 1 169 ? 31.198 0.715 -2.243 1.00 51.91 169 TYR A CA 1
ATOM 1392 C C . TYR A 1 169 ? 30.956 0.283 -0.781 1.00 51.91 169 TYR A C 1
ATOM 1394 O O . TYR A 1 169 ? 31.685 -0.553 -0.256 1.00 51.91 169 TYR A O 1
ATOM 1402 N N . ASN A 1 170 ? 29.914 0.814 -0.130 1.00 51.81 170 ASN A N 1
ATOM 1403 C CA . ASN A 1 170 ? 29.656 0.604 1.297 1.00 51.81 170 ASN A CA 1
ATOM 1404 C C . ASN A 1 170 ? 28.452 -0.305 1.602 1.00 51.81 170 ASN A C 1
ATOM 1406 O O . ASN A 1 170 ? 28.146 -0.506 2.777 1.00 51.81 170 ASN A O 1
ATOM 1410 N N . GLU A 1 171 ? 27.729 -0.826 0.603 1.00 49.66 171 GLU A N 1
ATOM 1411 C CA . GLU A 1 171 ? 26.407 -1.426 0.841 1.00 49.66 171 GLU A CA 1
ATOM 1412 C C . GLU A 1 171 ? 26.173 -2.761 0.112 1.00 49.66 171 GLU A C 1
ATOM 1414 O O . GLU A 1 171 ? 26.734 -3.041 -0.943 1.00 49.66 171 GLU A O 1
ATOM 1419 N N . GLU A 1 172 ? 25.327 -3.609 0.711 1.00 52.56 172 GLU A N 1
ATOM 1420 C CA . GLU A 1 172 ? 25.006 -4.964 0.245 1.00 52.56 172 GLU A CA 1
ATOM 1421 C C . GLU A 1 172 ? 24.488 -5.009 -1.211 1.00 52.56 172 GLU A C 1
ATOM 1423 O O . GLU A 1 172 ? 23.708 -4.160 -1.650 1.00 52.56 172 GLU A O 1
ATOM 1428 N N . ILE A 1 173 ? 24.825 -6.099 -1.917 1.00 50.12 173 ILE A N 1
ATOM 1429 C CA . ILE A 1 173 ? 24.434 -6.468 -3.298 1.00 50.12 173 ILE A CA 1
ATOM 1430 C C . ILE A 1 173 ? 22.940 -6.225 -3.620 1.00 50.12 173 ILE A C 1
ATOM 1432 O O . ILE A 1 173 ? 22.587 -5.966 -4.772 1.00 50.12 173 ILE A O 1
ATOM 1436 N N . LYS A 1 174 ? 22.053 -6.230 -2.615 1.00 47.88 174 LYS A N 1
ATOM 1437 C CA . LYS A 1 174 ? 20.616 -5.920 -2.746 1.00 47.88 174 LYS A CA 1
ATOM 1438 C C . LYS A 1 174 ? 20.314 -4.544 -3.360 1.00 47.88 174 LYS A C 1
ATOM 1440 O O . LYS A 1 174 ? 19.217 -4.363 -3.875 1.00 47.88 174 LYS A O 1
ATOM 1445 N N . LYS A 1 175 ? 21.256 -3.591 -3.354 1.00 55.53 175 LYS A N 1
ATOM 1446 C CA . LYS A 1 175 ? 21.080 -2.266 -3.986 1.00 55.53 175 LYS A CA 1
ATOM 1447 C C . LYS A 1 175 ? 21.374 -2.222 -5.491 1.00 55.53 175 LYS A C 1
ATOM 1449 O O . LYS A 1 175 ? 21.150 -1.187 -6.114 1.00 55.53 175 LYS A O 1
ATOM 1454 N N . ILE A 1 176 ? 21.847 -3.321 -6.088 1.00 60.38 176 ILE A N 1
ATOM 1455 C CA . ILE A 1 176 ? 22.062 -3.411 -7.543 1.00 60.38 176 ILE A CA 1
ATOM 1456 C C . ILE A 1 176 ? 20.721 -3.521 -8.279 1.00 60.38 176 ILE A C 1
ATOM 1458 O O . ILE A 1 176 ? 20.549 -2.902 -9.329 1.00 60.38 176 ILE A O 1
ATOM 1462 N N . ILE A 1 177 ? 19.757 -4.257 -7.713 1.00 63.47 177 ILE A N 1
ATOM 1463 C CA . ILE A 1 177 ? 18.396 -4.346 -8.250 1.00 63.47 177 ILE A CA 1
ATOM 1464 C C . ILE A 1 177 ? 17.696 -3.003 -7.990 1.00 63.47 177 ILE A C 1
ATOM 1466 O O . ILE A 1 177 ? 17.611 -2.583 -6.831 1.00 63.47 177 ILE A O 1
ATOM 1470 N N . PRO A 1 178 ? 17.181 -2.307 -9.023 1.00 72.12 178 PRO A N 1
ATOM 1471 C CA . PRO A 1 178 ? 16.526 -1.015 -8.855 1.00 72.12 178 PRO A CA 1
ATOM 1472 C C . PRO A 1 178 ? 15.117 -1.177 -8.300 1.00 72.12 178 PRO A C 1
ATOM 1474 O O . PRO A 1 178 ? 14.138 -0.840 -8.964 1.00 72.12 178 PRO A O 1
ATOM 1477 N N . TYR A 1 179 ? 14.991 -1.692 -7.077 1.00 72.88 179 TYR A N 1
ATOM 1478 C CA . TYR A 1 179 ? 13.704 -1.851 -6.400 1.00 72.88 179 TYR A CA 1
ATOM 1479 C C . TYR A 1 179 ? 12.912 -0.542 -6.388 1.00 72.88 179 TYR A C 1
ATOM 1481 O O . TYR A 1 179 ? 11.698 -0.576 -6.531 1.00 72.88 179 TYR A O 1
ATOM 1489 N N . GLY A 1 180 ? 13.592 0.610 -6.351 1.00 72.69 180 GLY A N 1
ATOM 1490 C CA . GLY A 1 180 ? 12.977 1.935 -6.473 1.00 72.69 180 GLY A CA 1
ATOM 1491 C C . GLY A 1 180 ? 12.168 2.186 -7.755 1.00 72.69 180 GLY A C 1
ATOM 1492 O O . GLY A 1 180 ? 11.360 3.108 -7.778 1.00 72.69 180 GLY A O 1
ATOM 1493 N N . LEU A 1 181 ? 12.375 1.389 -8.808 1.00 76.62 181 LEU A N 1
ATOM 1494 C CA . LEU A 1 181 ? 11.650 1.480 -10.080 1.00 76.62 181 LEU A CA 1
ATOM 1495 C C . LEU A 1 181 ? 10.511 0.452 -10.209 1.00 76.62 181 LEU A C 1
ATOM 1497 O O . LEU A 1 181 ? 9.798 0.474 -11.208 1.00 76.62 181 LEU A O 1
ATOM 1501 N N . SER A 1 182 ? 10.356 -0.446 -9.233 1.00 86.50 182 SER A N 1
ATOM 1502 C CA . SER A 1 182 ? 9.298 -1.461 -9.231 1.00 86.50 182 SER A CA 1
ATOM 1503 C C . SER A 1 182 ? 7.939 -0.865 -8.856 1.00 86.50 182 SER A C 1
ATOM 1505 O O . SER A 1 182 ? 7.854 0.099 -8.085 1.00 86.50 182 SER A O 1
ATOM 1507 N N . ILE A 1 183 ? 6.864 -1.477 -9.353 1.00 90.56 183 ILE A N 1
ATOM 1508 C CA . ILE A 1 183 ? 5.496 -1.098 -8.982 1.00 90.56 183 ILE A CA 1
ATOM 1509 C C . ILE A 1 183 ? 5.227 -1.366 -7.503 1.00 90.56 183 ILE A C 1
ATOM 1511 O O . ILE A 1 183 ? 4.578 -0.563 -6.835 1.00 90.56 183 ILE A O 1
ATOM 1515 N N . GLU A 1 184 ? 5.797 -2.432 -6.955 1.00 91.44 184 GLU A N 1
ATOM 1516 C CA . GLU A 1 184 ? 5.749 -2.757 -5.536 1.00 91.44 184 GLU A CA 1
ATOM 1517 C C . GLU A 1 184 ? 6.304 -1.614 -4.687 1.00 91.44 184 GLU A C 1
ATOM 1519 O O . GLU A 1 184 ? 5.713 -1.253 -3.668 1.00 91.44 184 GLU A O 1
ATOM 1524 N N . HIS A 1 185 ? 7.422 -1.012 -5.100 1.00 88.94 185 HIS A N 1
ATOM 1525 C CA . HIS A 1 185 ? 8.000 0.126 -4.395 1.00 88.94 185 HIS A CA 1
ATOM 1526 C C . HIS A 1 185 ? 7.173 1.400 -4.561 1.00 88.94 185 HIS A C 1
ATOM 1528 O O . HIS A 1 185 ? 6.969 2.111 -3.577 1.00 88.94 185 HIS A O 1
ATOM 1534 N N . GLU A 1 186 ? 6.676 1.687 -5.768 1.00 88.75 186 GLU A N 1
ATOM 1535 C CA . GLU A 1 186 ? 5.804 2.840 -6.022 1.00 88.75 186 GLU A CA 1
ATOM 1536 C C . GLU A 1 186 ? 4.558 2.793 -5.122 1.00 88.75 186 GLU A C 1
ATOM 1538 O O . GLU A 1 186 ? 4.256 3.756 -4.410 1.00 88.75 186 GLU A O 1
ATOM 1543 N N . ILE A 1 187 ? 3.891 1.638 -5.072 1.00 93.19 187 ILE A N 1
ATOM 1544 C CA . ILE A 1 187 ? 2.704 1.419 -4.244 1.00 93.19 187 ILE A CA 1
ATOM 1545 C C . ILE A 1 187 ? 3.053 1.444 -2.751 1.00 93.19 187 ILE A C 1
ATOM 1547 O O . ILE A 1 187 ? 2.371 2.120 -1.981 1.00 93.19 187 ILE A O 1
ATOM 1551 N N . ASN A 1 188 ? 4.135 0.786 -2.320 1.00 91.50 188 ASN A N 1
ATOM 1552 C CA . ASN A 1 188 ? 4.569 0.840 -0.919 1.00 91.50 188 ASN A CA 1
ATOM 1553 C C . ASN A 1 188 ? 4.920 2.264 -0.472 1.00 91.50 188 ASN A C 1
ATOM 1555 O O . ASN A 1 188 ? 4.617 2.642 0.657 1.00 91.50 188 ASN A O 1
ATOM 1559 N N . SER A 1 189 ? 5.530 3.072 -1.339 1.00 89.94 189 SER A N 1
ATOM 1560 C CA . SER A 1 189 ? 5.842 4.475 -1.055 1.00 89.94 189 SER A CA 1
ATOM 1561 C C . SER A 1 189 ? 4.568 5.304 -0.868 1.00 89.94 189 SER A C 1
ATOM 1563 O O . SER A 1 189 ? 4.454 6.072 0.095 1.00 89.94 189 SER A O 1
ATOM 1565 N N . LEU A 1 190 ? 3.569 5.086 -1.731 1.00 92.19 190 LEU A N 1
ATOM 1566 C CA . LEU A 1 190 ? 2.252 5.706 -1.610 1.00 92.19 190 LEU A CA 1
ATOM 1567 C C . LEU A 1 190 ? 1.573 5.329 -0.282 1.00 92.19 190 LEU A C 1
ATOM 1569 O O . LEU A 1 190 ? 1.129 6.213 0.451 1.00 92.19 190 LEU A O 1
ATOM 1573 N N . ILE A 1 191 ? 1.559 4.045 0.078 1.00 94.38 191 ILE A N 1
ATOM 1574 C CA . ILE A 1 191 ? 0.984 3.549 1.341 1.00 94.38 191 ILE A CA 1
ATOM 1575 C C . ILE A 1 191 ? 1.751 4.098 2.550 1.00 94.38 191 ILE A C 1
ATOM 1577 O O . ILE A 1 191 ? 1.142 4.573 3.502 1.00 94.38 191 ILE A O 1
ATOM 1581 N N . ASN A 1 192 ? 3.085 4.099 2.517 1.00 93.62 192 ASN A N 1
ATOM 1582 C CA . ASN A 1 192 ? 3.924 4.650 3.583 1.00 93.62 192 ASN A CA 1
ATOM 1583 C C . ASN A 1 192 ? 3.584 6.122 3.864 1.00 93.62 192 ASN A C 1
ATOM 1585 O O . ASN A 1 192 ? 3.501 6.544 5.018 1.00 93.62 192 ASN A O 1
ATOM 1589 N N . SER A 1 193 ? 3.304 6.906 2.819 1.00 91.56 193 SER A N 1
ATOM 1590 C CA . SER A 1 193 ? 2.887 8.300 2.991 1.00 91.56 193 SER A CA 1
ATOM 1591 C C . SER A 1 193 ? 1.583 8.452 3.790 1.00 91.56 193 SER A C 1
ATOM 1593 O O . SER A 1 193 ? 1.473 9.402 4.565 1.00 91.56 193 SER A O 1
ATOM 1595 N N . ALA A 1 194 ? 0.661 7.489 3.680 1.00 93.38 194 ALA A N 1
ATOM 1596 C CA . ALA A 1 194 ? -0.629 7.469 4.370 1.00 93.38 194 ALA A CA 1
ATOM 1597 C C . ALA A 1 194 ? -0.535 7.132 5.865 1.00 93.38 194 ALA A C 1
ATOM 1599 O O . ALA A 1 194 ? -1.457 7.418 6.623 1.00 93.38 194 ALA A O 1
ATOM 1600 N N . PHE A 1 195 ? 0.580 6.549 6.312 1.00 93.25 195 PHE A N 1
ATOM 1601 C CA . PHE A 1 195 ? 0.819 6.311 7.736 1.00 93.25 195 PHE A CA 1
ATOM 1602 C C . PHE A 1 195 ? 1.302 7.554 8.471 1.00 93.25 195 PHE A C 1
ATOM 1604 O O . PHE A 1 195 ? 1.275 7.570 9.700 1.00 93.25 195 PHE A O 1
ATOM 1611 N N . LYS A 1 196 ? 1.749 8.604 7.770 1.00 90.81 196 LYS A N 1
ATOM 1612 C CA . LYS A 1 196 ? 2.286 9.794 8.434 1.00 90.81 196 LYS A CA 1
ATOM 1613 C C . LYS A 1 196 ? 1.214 10.434 9.333 1.00 90.81 196 LYS A C 1
ATOM 1615 O O . LYS A 1 196 ? 0.099 10.662 8.886 1.00 90.81 196 LYS A O 1
ATOM 1620 N N . PRO A 1 197 ? 1.561 10.785 10.583 1.00 90.81 197 PRO A N 1
ATOM 1621 C CA . PRO A 1 197 ? 2.921 10.867 11.113 1.00 90.81 197 PRO A CA 1
ATOM 1622 C C . PRO A 1 197 ? 3.435 9.578 11.792 1.00 90.81 197 PRO A C 1
ATOM 1624 O O . PRO A 1 197 ? 4.547 9.598 12.319 1.00 90.81 197 PRO A O 1
ATOM 1627 N N . PHE A 1 198 ? 2.663 8.500 11.837 1.00 92.25 198 PHE A N 1
ATOM 1628 C CA . PHE A 1 198 ? 2.981 7.230 12.497 1.00 92.25 198 PHE A CA 1
ATOM 1629 C C . PHE A 1 198 ? 3.998 6.375 11.724 1.00 92.25 198 PHE A C 1
ATOM 1631 O O . PHE A 1 198 ? 4.437 6.721 10.626 1.00 92.25 198 PHE A O 1
ATOM 1638 N N . SER A 1 199 ? 4.422 5.276 12.347 1.00 91.12 199 SER A N 1
ATOM 1639 C CA . SER A 1 199 ? 5.294 4.276 11.740 1.00 91.12 199 SER A CA 1
ATOM 1640 C C . SER A 1 199 ? 4.567 3.548 10.616 1.00 91.12 199 SER A C 1
ATOM 1642 O O . SER A 1 199 ? 3.405 3.174 10.750 1.00 91.12 199 SER A O 1
ATOM 1644 N N . PHE A 1 200 ? 5.288 3.318 9.523 1.00 91.62 200 PHE A N 1
ATOM 1645 C CA . PHE A 1 200 ? 4.812 2.497 8.423 1.00 91.62 200 PHE A CA 1
ATOM 1646 C C . PHE A 1 200 ? 4.626 1.044 8.858 1.00 91.62 200 PHE A C 1
ATOM 1648 O O . PHE A 1 200 ? 5.513 0.462 9.485 1.00 91.62 200 PHE A O 1
ATOM 1655 N N . ILE A 1 201 ? 3.495 0.467 8.462 1.00 91.12 201 ILE A N 1
ATOM 1656 C CA . ILE A 1 201 ? 3.209 -0.957 8.575 1.00 91.12 201 ILE A CA 1
ATOM 1657 C C . ILE A 1 201 ? 3.086 -1.514 7.149 1.00 91.12 201 ILE A C 1
ATOM 1659 O O . ILE A 1 201 ? 2.201 -1.065 6.418 1.00 91.12 201 ILE A O 1
ATOM 1663 N N . PRO A 1 202 ? 3.942 -2.464 6.730 1.00 88.44 202 PRO A N 1
ATOM 1664 C CA . PRO A 1 202 ? 3.812 -3.120 5.431 1.00 88.44 202 PRO A CA 1
ATOM 1665 C C . PRO A 1 202 ? 2.497 -3.901 5.313 1.00 88.44 202 PRO A C 1
ATOM 1667 O O . PRO A 1 202 ? 2.145 -4.661 6.214 1.00 88.44 202 PRO A O 1
ATOM 1670 N N . ILE A 1 203 ? 1.796 -3.746 4.186 1.00 92.38 203 ILE A N 1
ATOM 1671 C CA . ILE A 1 203 ? 0.511 -4.409 3.911 1.00 92.38 203 ILE A CA 1
ATOM 1672 C C . ILE A 1 203 ? 0.690 -5.290 2.671 1.00 92.38 203 ILE A C 1
ATOM 1674 O O . ILE A 1 203 ? 0.338 -4.916 1.554 1.00 92.38 203 ILE A O 1
ATOM 1678 N N . GLN A 1 204 ? 1.355 -6.430 2.872 1.00 90.81 204 GLN A N 1
ATOM 1679 C CA . GLN A 1 204 ? 1.831 -7.304 1.792 1.00 90.81 204 GLN A CA 1
ATOM 1680 C C . GLN A 1 204 ? 0.694 -7.847 0.919 1.00 90.81 204 GLN A C 1
ATOM 1682 O O . GLN A 1 204 ? 0.833 -7.938 -0.295 1.00 90.81 204 GLN A O 1
ATOM 1687 N N . ASP A 1 205 ? -0.443 -8.159 1.529 1.00 91.44 205 ASP A N 1
ATOM 1688 C CA . ASP A 1 205 ? -1.617 -8.682 0.840 1.00 91.44 205 ASP A CA 1
ATOM 1689 C C . ASP A 1 205 ? -2.247 -7.653 -0.114 1.00 91.44 205 ASP A C 1
ATOM 1691 O O . ASP A 1 205 ? -2.773 -8.041 -1.153 1.00 91.44 205 ASP A O 1
ATOM 1695 N N . TYR A 1 206 ? -2.149 -6.353 0.178 1.00 95.38 206 TYR A N 1
ATOM 1696 C CA . TYR A 1 206 ? -2.526 -5.303 -0.772 1.00 95.38 206 TYR A CA 1
ATOM 1697 C C . TYR A 1 206 ? -1.566 -5.235 -1.966 1.00 95.38 206 TYR A C 1
ATOM 1699 O O . TYR A 1 206 ? -2.009 -5.046 -3.095 1.00 95.38 206 TYR A O 1
ATOM 1707 N N . ILE A 1 207 ? -0.255 -5.397 -1.741 1.00 95.19 207 ILE A N 1
ATOM 1708 C CA . ILE A 1 207 ? 0.725 -5.448 -2.838 1.00 95.19 207 ILE A CA 1
ATOM 1709 C C . ILE A 1 207 ? 0.421 -6.636 -3.752 1.00 95.19 207 ILE A C 1
ATOM 1711 O O . ILE A 1 207 ? 0.342 -6.458 -4.963 1.00 95.19 207 ILE A O 1
ATOM 1715 N N . GLU A 1 208 ? 0.169 -7.812 -3.174 1.00 94.56 208 GLU A N 1
ATOM 1716 C CA . GLU A 1 208 ? -0.244 -9.010 -3.912 1.00 94.56 208 GLU A CA 1
ATOM 1717 C C . GLU A 1 208 ? -1.503 -8.754 -4.753 1.00 94.56 208 GLU A C 1
ATOM 1719 O O . GLU A 1 208 ? -1.493 -9.051 -5.945 1.00 94.56 208 GLU A O 1
ATOM 1724 N N . ASP A 1 209 ? -2.540 -8.123 -4.185 1.00 96.31 209 ASP A N 1
ATOM 1725 C CA . ASP A 1 209 ? -3.766 -7.800 -4.931 1.00 96.31 209 ASP A CA 1
ATOM 1726 C C . ASP A 1 209 ? -3.504 -6.839 -6.100 1.00 96.31 209 ASP A C 1
ATOM 1728 O O . ASP A 1 209 ? -4.078 -6.994 -7.179 1.00 96.31 209 ASP A O 1
ATOM 1732 N N . VAL A 1 210 ? -2.640 -5.833 -5.911 1.00 96.81 210 VAL A N 1
ATOM 1733 C CA . VAL A 1 210 ? -2.280 -4.885 -6.977 1.00 96.81 210 VAL A CA 1
ATOM 1734 C C . VAL A 1 210 ? -1.535 -5.586 -8.110 1.00 96.81 210 VAL A C 1
ATOM 1736 O O . VAL A 1 210 ? -1.821 -5.313 -9.279 1.00 96.81 210 VAL A O 1
ATOM 1739 N N . ILE A 1 211 ? -0.600 -6.477 -7.780 1.00 96.38 211 ILE A N 1
ATOM 1740 C CA . ILE A 1 211 ? 0.159 -7.244 -8.771 1.00 96.38 211 ILE A CA 1
ATOM 1741 C C . ILE A 1 211 ? -0.756 -8.222 -9.514 1.00 96.38 211 ILE A C 1
ATOM 1743 O O . ILE A 1 211 ? -0.739 -8.235 -10.744 1.00 96.38 211 ILE A O 1
ATOM 1747 N N . GLU A 1 212 ? -1.609 -8.967 -8.805 1.00 96.25 212 GLU A N 1
ATOM 1748 C CA . GLU A 1 212 ? -2.606 -9.864 -9.408 1.00 96.25 212 GLU A CA 1
ATOM 1749 C C . GLU A 1 212 ? -3.520 -9.090 -10.369 1.00 96.25 212 GLU A C 1
ATOM 1751 O O . GLU A 1 212 ? -3.619 -9.426 -11.548 1.00 96.25 212 GLU A O 1
ATOM 1756 N N . TYR A 1 213 ? -4.084 -7.966 -9.918 1.00 97.25 213 TYR A N 1
ATOM 1757 C CA . TYR A 1 213 ? -4.931 -7.111 -10.748 1.00 97.25 213 TYR A CA 1
ATOM 1758 C C . TYR A 1 213 ? -4.201 -6.545 -11.974 1.00 97.25 213 TYR A C 1
ATOM 1760 O O . TYR A 1 213 ? -4.757 -6.501 -13.074 1.00 97.25 213 TYR A O 1
ATOM 1768 N N . GLY A 1 214 ? -2.958 -6.091 -11.806 1.00 96.06 214 GLY A N 1
ATOM 1769 C CA . GLY A 1 214 ? -2.152 -5.543 -12.894 1.00 96.06 214 GLY A CA 1
ATOM 1770 C C . GLY A 1 214 ? -1.764 -6.590 -13.939 1.00 96.06 214 GLY A C 1
ATOM 1771 O O . GLY A 1 214 ? -1.791 -6.288 -15.138 1.00 96.06 214 GLY A O 1
ATOM 1772 N N . ASN A 1 215 ? -1.463 -7.814 -13.503 1.00 95.25 215 ASN A N 1
ATOM 1773 C CA . ASN A 1 215 ? -1.189 -8.958 -14.371 1.00 95.25 215 ASN A CA 1
ATOM 1774 C C . ASN A 1 215 ? -2.451 -9.396 -15.128 1.00 95.25 215 ASN A C 1
ATOM 1776 O O . ASN A 1 215 ? -2.407 -9.513 -16.354 1.00 95.25 215 ASN A O 1
ATOM 1780 N N . ASP A 1 216 ? -3.596 -9.510 -14.447 1.00 95.94 216 ASP A N 1
ATOM 1781 C CA . ASP A 1 216 ? -4.893 -9.840 -15.058 1.00 95.94 216 ASP A CA 1
ATOM 1782 C C . ASP A 1 216 ? -5.306 -8.836 -16.144 1.00 95.94 216 ASP A C 1
ATOM 1784 O O . ASP A 1 216 ? -5.917 -9.189 -17.157 1.00 95.94 216 ASP A O 1
ATOM 1788 N N . LYS A 1 217 ? -4.965 -7.557 -15.951 1.00 95.44 217 LYS A N 1
ATOM 1789 C CA . LYS A 1 217 ? -5.204 -6.490 -16.933 1.00 95.44 217 LYS A CA 1
ATOM 1790 C C . LYS A 1 217 ? -4.141 -6.408 -18.030 1.00 95.44 217 LYS A C 1
ATOM 1792 O O . LYS A 1 217 ? -4.327 -5.657 -18.988 1.00 95.44 217 LYS A O 1
ATOM 1797 N N . GLY A 1 218 ? -3.036 -7.141 -17.907 1.00 93.19 218 GLY A N 1
ATOM 1798 C CA . GLY A 1 218 ? -1.899 -7.063 -18.824 1.00 93.19 218 GLY A CA 1
ATOM 1799 C C . GLY A 1 218 ? -1.173 -5.713 -18.792 1.00 93.19 218 GLY A C 1
ATOM 1800 O O . GLY A 1 218 ? -0.564 -5.320 -19.792 1.00 93.19 218 GLY A O 1
ATOM 1801 N N . TYR A 1 219 ? -1.265 -4.980 -17.677 1.00 93.56 219 TYR A N 1
ATOM 1802 C CA . TYR A 1 219 ? -0.560 -3.710 -17.475 1.00 93.56 219 TYR A CA 1
ATOM 1803 C C . TYR A 1 219 ? 0.857 -3.902 -16.953 1.00 93.56 219 TYR A C 1
ATOM 1805 O O . TYR A 1 219 ? 1.660 -2.980 -17.068 1.00 93.56 219 TYR A O 1
ATOM 1813 N N . LEU A 1 220 ? 1.164 -5.067 -16.388 1.00 92.75 220 LEU A N 1
ATOM 1814 C CA . LEU A 1 220 ? 2.452 -5.354 -15.779 1.00 92.75 220 LEU A CA 1
ATOM 1815 C C . LEU A 1 220 ? 3.292 -6.315 -16.622 1.00 92.75 220 LEU A C 1
ATOM 1817 O O . LEU A 1 220 ? 2.780 -7.103 -17.416 1.00 92.75 220 LEU A O 1
ATOM 1821 N N . ILE A 1 221 ? 4.604 -6.204 -16.446 1.00 89.50 221 ILE A N 1
ATOM 1822 C CA . ILE A 1 221 ? 5.614 -7.134 -16.934 1.00 89.50 221 ILE A CA 1
ATOM 1823 C C . ILE A 1 221 ? 6.403 -7.591 -15.713 1.00 89.50 221 ILE A C 1
ATOM 1825 O O . ILE A 1 221 ? 7.029 -6.772 -15.037 1.00 89.50 221 ILE A O 1
ATOM 1829 N N . GLU A 1 222 ? 6.363 -8.890 -15.446 1.00 90.19 222 GLU A N 1
ATOM 1830 C CA . GLU A 1 222 ? 7.149 -9.531 -14.397 1.00 90.19 222 GLU A CA 1
ATOM 1831 C C . GLU A 1 222 ? 8.614 -9.653 -14.840 1.00 90.19 222 GLU A C 1
ATOM 1833 O O . GLU A 1 222 ? 8.908 -10.164 -15.923 1.00 90.19 222 GLU A O 1
ATOM 1838 N N . ILE A 1 223 ? 9.534 -9.158 -14.010 1.00 83.94 223 ILE A N 1
ATOM 1839 C CA . ILE A 1 223 ? 10.984 -9.338 -14.192 1.00 83.94 223 ILE A CA 1
ATOM 1840 C C . ILE A 1 223 ? 11.490 -10.417 -13.234 1.00 83.94 223 ILE A C 1
ATOM 1842 O O . ILE A 1 223 ? 12.243 -11.304 -13.637 1.00 83.94 223 ILE A O 1
ATOM 1846 N N . THR A 1 224 ? 11.053 -10.339 -11.976 1.00 82.69 224 THR A N 1
ATOM 1847 C CA . THR A 1 224 ? 11.172 -11.378 -10.946 1.00 82.69 224 THR A CA 1
ATOM 1848 C C . THR A 1 224 ? 9.869 -11.431 -10.151 1.00 82.69 224 THR A C 1
ATOM 1850 O O . THR A 1 224 ? 9.065 -10.504 -10.224 1.00 82.69 224 THR A O 1
ATOM 1853 N N . ASN A 1 225 ? 9.681 -12.482 -9.347 1.00 81.38 225 ASN A N 1
ATOM 1854 C CA . ASN A 1 225 ? 8.461 -12.687 -8.553 1.00 81.38 225 ASN A CA 1
ATOM 1855 C C . ASN A 1 225 ? 8.078 -11.487 -7.654 1.00 81.38 225 ASN A C 1
ATOM 1857 O O . ASN A 1 225 ? 6.919 -11.341 -7.282 1.00 81.38 225 ASN A O 1
ATOM 1861 N N . ASP A 1 226 ? 9.054 -10.670 -7.255 1.00 81.50 226 ASP A N 1
ATOM 1862 C CA . ASP A 1 226 ? 8.933 -9.505 -6.371 1.00 81.50 226 ASP A CA 1
ATOM 1863 C C . ASP A 1 226 ? 9.245 -8.174 -7.083 1.00 81.50 226 ASP A C 1
ATOM 1865 O O . ASP A 1 226 ? 9.564 -7.177 -6.426 1.00 81.50 226 ASP A O 1
ATOM 1869 N N . TYR A 1 227 ? 9.228 -8.172 -8.420 1.00 86.56 227 TYR A N 1
ATOM 1870 C CA . TYR A 1 227 ? 9.615 -7.018 -9.217 1.00 86.56 227 TYR A CA 1
ATOM 1871 C C . TYR A 1 227 ? 8.830 -6.928 -10.530 1.00 86.56 227 TYR A C 1
ATOM 1873 O O . TYR A 1 227 ? 9.111 -7.650 -11.497 1.00 86.56 227 TYR A O 1
ATOM 1881 N N . HIS A 1 228 ? 7.924 -5.949 -10.607 1.00 90.50 228 HIS A N 1
ATOM 1882 C CA . HIS A 1 228 ? 7.120 -5.691 -11.802 1.00 90.50 228 HIS A CA 1
ATOM 1883 C C . HIS A 1 228 ? 7.324 -4.280 -12.367 1.00 90.50 228 HIS A C 1
ATOM 1885 O O . HIS A 1 228 ? 7.421 -3.291 -11.636 1.00 90.50 228 HIS A O 1
ATOM 1891 N N . PHE A 1 229 ? 7.320 -4.183 -13.700 1.00 87.06 229 PHE A N 1
ATOM 1892 C CA . PHE A 1 229 ? 7.257 -2.920 -14.440 1.00 87.06 229 PHE A CA 1
ATOM 1893 C C . PHE A 1 229 ? 5.885 -2.697 -15.051 1.00 87.06 229 PHE A C 1
ATOM 1895 O O . PHE A 1 229 ? 5.206 -3.647 -15.436 1.00 87.06 229 PHE A O 1
ATOM 1902 N N . ARG A 1 230 ? 5.517 -1.431 -15.263 1.00 88.19 230 ARG A N 1
ATOM 1903 C CA . ARG A 1 230 ? 4.400 -1.117 -16.155 1.00 88.19 230 ARG A CA 1
ATOM 1904 C C . ARG A 1 230 ? 4.815 -1.381 -17.588 1.00 88.19 230 ARG A C 1
ATOM 1906 O O . ARG A 1 230 ? 5.851 -0.913 -18.053 1.00 88.19 230 ARG A O 1
ATOM 1913 N N . LYS A 1 231 ? 3.937 -2.033 -18.332 1.00 85.75 231 LYS A N 1
ATOM 1914 C CA . LYS A 1 231 ? 4.077 -2.227 -19.772 1.00 85.75 231 LYS A CA 1
ATOM 1915 C C . LYS A 1 231 ? 4.181 -0.896 -20.520 1.00 85.75 231 LYS A C 1
ATOM 1917 O O . LYS A 1 231 ? 4.898 -0.820 -21.508 1.00 85.75 231 LYS A O 1
ATOM 1922 N N . SER A 1 232 ? 3.523 0.158 -20.030 1.00 82.25 232 SER A N 1
ATOM 1923 C CA . SER A 1 232 ? 3.612 1.515 -20.592 1.00 82.25 232 SER A CA 1
ATOM 1924 C C . SER A 1 232 ? 5.009 2.130 -20.506 1.00 82.25 232 SER A C 1
ATOM 1926 O O . SER A 1 232 ? 5.322 3.021 -21.290 1.00 82.25 232 SER A O 1
ATOM 1928 N N . ASP A 1 233 ? 5.847 1.666 -19.576 1.00 78.69 233 ASP A N 1
ATOM 1929 C CA . ASP A 1 233 ? 7.217 2.162 -19.415 1.00 78.69 233 ASP A CA 1
ATOM 1930 C C . ASP A 1 233 ? 8.166 1.554 -20.469 1.00 78.69 233 ASP A C 1
ATOM 1932 O O . ASP A 1 233 ? 9.314 1.983 -20.601 1.00 78.69 233 ASP A O 1
ATOM 1936 N N . ILE A 1 234 ? 7.674 0.587 -21.256 1.00 80.38 234 ILE A N 1
ATOM 1937 C CA . ILE A 1 234 ? 8.358 -0.016 -22.398 1.00 80.38 234 ILE A CA 1
ATOM 1938 C C . ILE A 1 234 ? 7.677 0.439 -23.692 1.00 80.38 234 ILE A C 1
ATOM 1940 O O . ILE A 1 234 ? 6.621 -0.058 -24.080 1.00 80.38 234 ILE A O 1
ATOM 1944 N N . LEU A 1 235 ? 8.307 1.388 -24.384 1.00 77.62 235 LEU A N 1
ATOM 1945 C CA . LEU A 1 235 ? 7.827 1.904 -25.664 1.00 77.62 235 LEU A CA 1
ATOM 1946 C C . LEU A 1 235 ? 8.587 1.230 -26.806 1.00 77.62 235 LEU A C 1
ATOM 1948 O O . LEU A 1 235 ? 9.792 1.441 -26.943 1.00 77.62 235 LEU A O 1
ATOM 1952 N N . LEU A 1 236 ? 7.880 0.444 -27.619 1.00 80.50 236 LEU A N 1
ATOM 1953 C CA . LEU A 1 236 ? 8.421 -0.219 -28.808 1.00 80.50 236 LEU A CA 1
ATOM 1954 C C . LEU A 1 236 ? 7.836 0.395 -30.086 1.00 80.50 236 LEU A C 1
ATOM 1956 O O . LEU A 1 236 ? 6.675 0.804 -30.098 1.00 80.50 236 LEU A O 1
ATOM 1960 N N . ASP A 1 237 ? 8.642 0.466 -31.142 1.00 81.88 237 ASP A N 1
ATOM 1961 C CA . ASP A 1 237 ? 8.210 0.863 -32.480 1.00 81.88 237 ASP A CA 1
ATOM 1962 C C . ASP A 1 237 ? 7.501 -0.297 -33.203 1.00 81.88 237 ASP A C 1
ATOM 1964 O O . ASP A 1 237 ? 7.374 -1.409 -32.685 1.00 81.88 237 ASP A O 1
ATOM 1968 N N . GLU A 1 238 ? 7.025 -0.040 -34.422 1.00 84.44 238 GLU A N 1
ATOM 1969 C CA . GLU A 1 238 ? 6.343 -1.039 -35.259 1.00 84.44 238 GLU A CA 1
ATOM 1970 C C . GLU A 1 238 ? 7.231 -2.236 -35.658 1.00 84.44 238 GLU A C 1
ATOM 1972 O O . GLU A 1 238 ? 6.715 -3.279 -36.057 1.00 84.44 238 GLU A O 1
ATOM 1977 N N . TYR A 1 239 ? 8.552 -2.110 -35.507 1.00 85.75 239 TYR A N 1
ATOM 1978 C CA . TYR A 1 239 ? 9.546 -3.145 -35.789 1.00 85.75 239 TYR A CA 1
ATOM 1979 C C . TYR A 1 239 ? 10.017 -3.874 -34.518 1.00 85.75 239 TYR A C 1
ATOM 1981 O O . TYR A 1 239 ? 10.846 -4.780 -34.604 1.00 85.75 239 TYR A O 1
ATOM 1989 N N . GLY A 1 240 ? 9.491 -3.507 -33.344 1.00 79.56 240 GLY A N 1
ATOM 1990 C CA . GLY A 1 240 ? 9.858 -4.088 -32.055 1.00 79.56 240 GLY A CA 1
ATOM 1991 C C . GLY A 1 240 ? 11.134 -3.513 -31.428 1.00 79.56 240 GLY A C 1
ATOM 1992 O O . GLY A 1 240 ? 11.623 -4.080 -30.451 1.00 79.56 240 GLY A O 1
ATOM 1993 N N . ASN A 1 241 ? 11.675 -2.404 -31.940 1.00 81.06 241 ASN A N 1
ATOM 1994 C CA . ASN A 1 241 ? 12.797 -1.705 -31.310 1.00 81.06 241 ASN A CA 1
ATOM 1995 C C . ASN A 1 241 ? 12.303 -0.747 -30.229 1.00 81.06 241 ASN A C 1
ATOM 1997 O O . ASN A 1 241 ? 11.237 -0.152 -30.352 1.00 81.06 241 ASN A O 1
ATOM 2001 N N . TYR A 1 242 ? 13.111 -0.522 -29.194 1.00 78.25 242 TYR A N 1
ATOM 2002 C CA . TYR A 1 242 ? 12.806 0.492 -28.188 1.00 78.25 242 TYR A CA 1
ATOM 2003 C C . TYR A 1 242 ? 12.797 1.897 -28.805 1.00 78.25 242 TYR A C 1
ATOM 2005 O O . TYR A 1 242 ? 13.827 2.378 -29.274 1.00 78.25 242 TYR A O 1
ATOM 2013 N N . ILE A 1 243 ? 11.653 2.585 -28.729 1.00 80.88 243 ILE A N 1
ATOM 2014 C CA . ILE A 1 243 ? 11.532 4.019 -29.049 1.00 80.88 243 ILE A CA 1
ATOM 2015 C C . ILE A 1 243 ? 12.357 4.836 -28.050 1.00 80.88 243 ILE A C 1
ATOM 2017 O O . ILE A 1 243 ? 12.974 5.842 -28.394 1.00 80.88 243 ILE A O 1
ATOM 2021 N N . GLN A 1 244 ? 12.376 4.388 -26.795 1.00 77.19 244 GLN A N 1
ATOM 2022 C CA . GLN A 1 244 ? 13.190 4.949 -25.731 1.00 77.19 244 GLN A CA 1
ATOM 2023 C C . GLN A 1 244 ? 13.728 3.813 -24.862 1.00 77.19 244 GLN A C 1
ATOM 2025 O O . GLN A 1 244 ? 12.981 2.903 -24.500 1.00 77.19 244 GLN A O 1
ATOM 2030 N N . SER A 1 245 ? 15.011 3.885 -24.493 1.00 75.81 245 SER A N 1
ATOM 2031 C CA . SER A 1 245 ? 15.592 2.923 -23.556 1.00 75.81 245 SER A CA 1
ATOM 2032 C C . SER A 1 245 ? 14.816 2.928 -22.232 1.00 75.81 245 SER A C 1
ATOM 2034 O O . SER A 1 245 ? 14.588 4.010 -21.674 1.00 75.81 245 SER A O 1
ATOM 2036 N N . PRO A 1 246 ? 14.437 1.750 -21.709 1.00 75.31 246 PRO A N 1
ATOM 2037 C CA . PRO A 1 246 ? 13.633 1.651 -20.500 1.00 75.31 246 PRO A CA 1
ATOM 2038 C C . PRO A 1 246 ? 14.399 2.177 -19.274 1.00 75.31 246 PRO A C 1
ATOM 2040 O O . PRO A 1 246 ? 15.634 2.170 -19.269 1.00 75.31 246 PRO A O 1
ATOM 2043 N N . PRO A 1 247 ? 13.705 2.585 -18.197 1.00 73.44 247 PRO A N 1
ATOM 2044 C CA . PRO A 1 247 ? 14.336 3.058 -16.959 1.00 73.44 247 PRO A CA 1
ATOM 2045 C C . PRO A 1 247 ? 15.413 2.113 -16.401 1.00 73.44 247 PRO A C 1
ATOM 2047 O O . PRO A 1 247 ? 16.465 2.559 -15.943 1.00 73.44 247 PRO A O 1
ATOM 2050 N N . LEU A 1 248 ? 15.187 0.799 -16.517 1.00 75.69 248 LEU A N 1
ATOM 2051 C CA . LEU A 1 248 ? 16.129 -0.237 -16.092 1.00 75.69 248 LEU A CA 1
ATOM 2052 C C . LEU A 1 248 ? 17.491 -0.132 -16.797 1.00 75.69 248 LEU A C 1
ATOM 2054 O O . LEU A 1 248 ? 18.530 -0.297 -16.159 1.00 75.69 248 LEU A O 1
ATOM 2058 N N . TYR A 1 249 ? 17.493 0.170 -18.101 1.00 77.50 249 TYR A N 1
ATOM 2059 C CA . TYR A 1 249 ? 18.724 0.349 -18.871 1.00 77.50 249 TYR A CA 1
ATOM 2060 C C . TYR A 1 249 ? 19.556 1.492 -18.294 1.00 77.50 249 TYR A C 1
ATOM 2062 O O . TYR A 1 249 ? 20.749 1.327 -18.054 1.00 77.50 249 TYR A O 1
ATOM 2070 N N . TRP A 1 250 ? 18.919 2.634 -18.030 1.00 75.19 250 TRP A N 1
ATOM 2071 C CA . TRP A 1 250 ? 19.602 3.808 -17.495 1.00 75.19 250 TRP A CA 1
ATOM 2072 C C . TRP A 1 250 ? 20.157 3.568 -16.094 1.00 75.19 250 TRP A C 1
ATOM 2074 O O . TRP A 1 250 ? 21.278 3.981 -15.819 1.00 75.19 250 TRP A O 1
ATOM 2084 N N . HIS A 1 251 ? 19.436 2.833 -15.242 1.00 75.69 251 HIS A N 1
ATOM 2085 C CA . HIS A 1 251 ? 19.948 2.427 -13.930 1.00 75.69 251 HIS A CA 1
ATOM 2086 C C . HIS A 1 251 ? 21.259 1.638 -14.041 1.00 75.69 251 HIS A C 1
ATOM 2088 O O . HIS A 1 251 ? 22.268 2.028 -13.452 1.00 75.69 251 HIS A O 1
ATOM 2094 N N . PHE A 1 252 ? 21.283 0.568 -14.842 1.00 76.50 252 PHE A N 1
ATOM 2095 C CA . PHE A 1 252 ? 22.497 -0.236 -15.012 1.00 76.50 252 PHE A CA 1
ATOM 2096 C C . PHE A 1 252 ? 23.611 0.520 -15.733 1.00 76.50 252 PHE A C 1
ATOM 2098 O O . PHE A 1 252 ? 24.774 0.403 -15.351 1.00 76.50 252 PHE A O 1
ATOM 2105 N N . PHE A 1 253 ? 23.272 1.325 -16.740 1.00 79.00 253 PHE A N 1
ATOM 2106 C CA . PHE A 1 253 ? 24.238 2.160 -17.444 1.00 79.00 253 PHE A CA 1
ATOM 2107 C C . PHE A 1 253 ? 24.941 3.131 -16.488 1.00 79.00 253 PHE A C 1
ATOM 2109 O O . PHE A 1 253 ? 26.166 3.230 -16.509 1.00 79.00 253 PHE A O 1
ATOM 2116 N N . THR A 1 254 ? 24.188 3.790 -15.605 1.00 75.62 254 THR A N 1
ATOM 2117 C CA . THR A 1 254 ? 24.728 4.708 -14.596 1.00 75.62 254 THR A CA 1
ATOM 2118 C C . THR A 1 254 ? 25.614 3.983 -13.573 1.00 75.62 254 THR A C 1
ATOM 2120 O O . THR A 1 25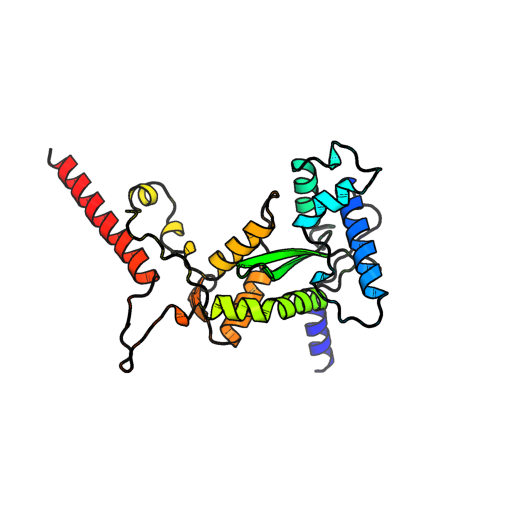4 ? 26.668 4.509 -13.208 1.00 75.62 254 THR A O 1
ATOM 2123 N N . ILE A 1 255 ? 25.260 2.758 -13.158 1.00 75.25 255 ILE A N 1
ATOM 2124 C CA . ILE A 1 255 ? 26.127 1.917 -12.310 1.00 75.25 255 ILE A CA 1
ATOM 2125 C C . ILE A 1 255 ? 27.446 1.605 -13.023 1.00 75.25 255 ILE A C 1
ATOM 2127 O O . ILE A 1 255 ? 28.513 1.857 -12.467 1.00 75.25 255 ILE A O 1
ATOM 2131 N N . LEU A 1 256 ? 27.386 1.097 -14.258 1.00 79.25 256 LEU A N 1
ATOM 2132 C CA . LEU A 1 256 ? 28.570 0.716 -15.034 1.00 79.25 256 LEU A CA 1
ATOM 2133 C C 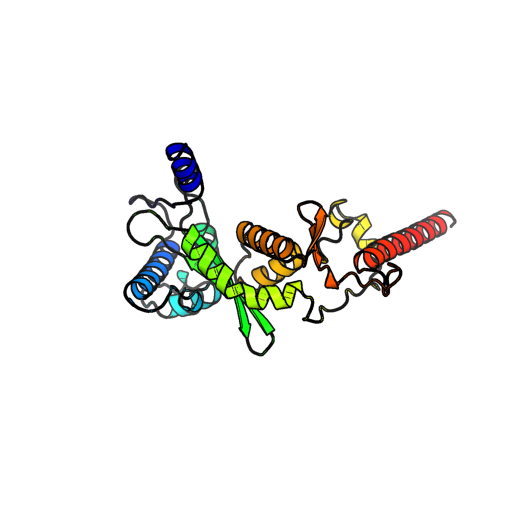. LEU A 1 256 ? 29.492 1.910 -15.291 1.00 79.25 256 LEU A C 1
ATOM 2135 O O . LEU A 1 256 ? 30.696 1.814 -15.067 1.00 79.25 256 LEU A O 1
ATOM 2139 N N . LYS A 1 257 ? 28.926 3.049 -15.706 1.00 76.38 257 LYS A N 1
ATOM 2140 C CA . LYS A 1 257 ? 29.670 4.301 -15.909 1.00 76.38 257 LYS A CA 1
ATOM 2141 C C . LYS A 1 257 ? 30.353 4.771 -14.641 1.00 76.38 257 LYS A C 1
ATOM 2143 O O . LYS A 1 257 ? 31.478 5.260 -14.670 1.00 76.38 257 LYS A O 1
ATOM 2148 N N . GLY A 1 258 ? 29.665 4.616 -13.524 1.00 75.00 258 GLY A N 1
ATOM 2149 C CA . GLY A 1 258 ? 30.248 4.902 -12.243 1.00 75.00 258 GLY A CA 1
ATOM 2150 C C . GLY A 1 258 ? 31.425 3.971 -11.901 1.00 75.00 258 GLY A C 1
ATOM 2151 O O . GLY A 1 258 ? 32.467 4.453 -11.463 1.00 75.00 258 GLY A O 1
ATOM 2152 N N . MET A 1 259 ? 31.274 2.655 -12.088 1.00 76.25 259 MET A N 1
ATOM 2153 C CA . MET A 1 259 ? 32.347 1.689 -11.813 1.00 76.25 259 MET A CA 1
ATOM 2154 C C . MET A 1 259 ? 33.580 1.966 -12.677 1.00 76.25 259 MET A C 1
ATOM 2156 O O . MET A 1 259 ? 34.700 1.895 -12.181 1.00 76.25 259 MET A O 1
ATOM 2160 N N . GLU A 1 260 ? 33.372 2.326 -13.946 1.00 80.56 260 GLU A N 1
ATOM 2161 C CA . GLU A 1 260 ? 34.431 2.762 -14.860 1.00 80.56 260 GLU A CA 1
ATOM 2162 C C . GLU A 1 260 ? 35.204 3.960 -14.286 1.00 80.56 260 GLU A C 1
ATOM 2164 O O . GLU A 1 260 ? 36.428 3.898 -14.190 1.00 80.56 260 GLU A O 1
ATOM 2169 N N . SER A 1 261 ? 34.502 5.011 -13.839 1.00 78.75 261 SER A N 1
ATOM 2170 C CA . SER A 1 261 ? 35.135 6.190 -13.225 1.00 78.75 261 SER A CA 1
ATOM 2171 C C . SER A 1 261 ? 35.949 5.824 -11.985 1.00 78.75 261 SER A C 1
ATOM 2173 O O . SER A 1 261 ? 37.100 6.228 -11.869 1.00 78.75 261 SER A O 1
ATOM 2175 N N . PHE A 1 262 ? 35.385 5.008 -11.091 1.00 78.50 262 PHE A N 1
ATOM 2176 C CA . PHE A 1 262 ? 36.059 4.586 -9.863 1.00 78.50 262 PHE A CA 1
ATOM 2177 C C . PHE A 1 262 ? 37.345 3.800 -10.137 1.00 78.50 262 PHE A C 1
ATOM 2179 O O . PHE A 1 262 ? 38.376 4.065 -9.526 1.00 78.50 262 PHE A O 1
ATOM 2186 N N . VAL A 1 263 ? 37.308 2.853 -11.081 1.00 83.31 263 VAL A N 1
ATOM 2187 C CA . VAL A 1 263 ? 38.502 2.085 -11.462 1.00 83.31 263 VAL A CA 1
ATOM 2188 C C . VAL A 1 263 ? 39.574 3.007 -12.041 1.00 83.31 263 VAL A C 1
ATOM 2190 O O . VAL A 1 263 ? 40.748 2.847 -11.717 1.00 83.31 263 VAL A O 1
ATOM 2193 N N . LEU A 1 264 ? 39.193 3.980 -12.872 1.00 84.25 264 LEU A N 1
ATOM 2194 C CA . LEU A 1 264 ? 40.137 4.956 -13.418 1.00 84.25 264 LEU A CA 1
ATOM 2195 C C . LEU A 1 264 ? 40.764 5.824 -12.321 1.00 84.25 264 LEU A C 1
ATOM 2197 O O . LEU A 1 264 ? 41.973 6.051 -12.355 1.00 84.25 264 LEU A O 1
ATOM 2201 N N . ASP A 1 265 ? 39.978 6.274 -11.345 1.00 83.50 265 ASP A N 1
ATOM 2202 C CA . ASP A 1 265 ? 40.468 7.075 -10.220 1.00 83.50 265 ASP A CA 1
ATOM 2203 C C . ASP A 1 265 ? 41.453 6.287 -9.345 1.00 83.50 265 ASP A C 1
ATOM 2205 O O . ASP A 1 265 ? 42.528 6.797 -9.022 1.00 83.50 265 ASP A O 1
ATOM 2209 N N . GLU A 1 266 ? 41.150 5.023 -9.037 1.00 83.75 266 GLU A N 1
ATOM 2210 C CA . GLU A 1 266 ? 42.030 4.152 -8.250 1.00 83.75 266 GLU A CA 1
ATOM 2211 C C . GLU A 1 266 ? 43.325 3.817 -9.004 1.00 83.75 266 GLU A C 1
ATOM 2213 O O . GLU A 1 266 ? 44.418 3.890 -8.443 1.00 83.75 266 GLU A O 1
ATOM 2218 N N . LEU A 1 267 ? 43.242 3.516 -10.306 1.00 87.50 267 LEU A N 1
ATOM 2219 C CA . LEU A 1 267 ? 44.430 3.299 -11.140 1.00 87.50 267 LEU A CA 1
ATOM 2220 C C . LEU A 1 267 ? 45.308 4.555 -11.205 1.00 87.50 267 LEU A C 1
ATOM 2222 O O . LEU A 1 267 ? 46.531 4.452 -11.122 1.00 87.50 267 LEU A O 1
ATOM 2226 N N . ASN A 1 268 ? 44.699 5.739 -11.314 1.00 87.50 268 ASN A N 1
ATOM 2227 C CA . ASN A 1 268 ? 45.415 7.013 -11.280 1.00 87.50 268 ASN A CA 1
ATOM 2228 C C . ASN A 1 268 ? 46.044 7.294 -9.909 1.00 87.50 268 ASN A C 1
ATOM 2230 O O . ASN A 1 268 ? 47.102 7.917 -9.854 1.00 87.50 268 ASN A O 1
ATOM 2234 N N . PHE A 1 269 ? 45.407 6.870 -8.815 1.00 85.44 269 PHE A N 1
ATOM 2235 C CA . PHE A 1 269 ? 45.969 6.959 -7.470 1.00 85.44 269 PHE A CA 1
ATOM 2236 C C . PHE A 1 269 ? 47.175 6.027 -7.303 1.00 85.44 269 PHE A C 1
ATOM 2238 O O . PHE A 1 269 ? 48.220 6.479 -6.849 1.00 85.44 269 PHE A O 1
ATOM 2245 N N . LEU A 1 270 ? 47.066 4.765 -7.732 1.00 86.56 270 LEU A N 1
ATOM 2246 C CA . LEU A 1 270 ? 48.142 3.768 -7.656 1.00 86.56 270 LEU A CA 1
ATOM 2247 C C . LEU A 1 270 ? 49.331 4.067 -8.583 1.00 86.56 270 LEU A C 1
ATOM 2249 O O . LEU A 1 270 ? 50.434 3.583 -8.341 1.00 86.56 270 LEU A O 1
ATOM 2253 N N . ALA A 1 271 ? 49.112 4.824 -9.659 1.00 84.69 271 ALA A N 1
ATOM 2254 C CA . ALA A 1 271 ? 50.161 5.245 -10.586 1.00 84.69 271 ALA A CA 1
ATOM 2255 C C . ALA A 1 271 ? 50.973 6.467 -10.101 1.00 84.69 271 ALA A C 1
ATOM 2257 O O . ALA A 1 271 ? 51.909 6.872 -10.795 1.00 84.69 271 ALA A O 1
ATOM 2258 N N . ARG A 1 272 ? 50.607 7.071 -8.959 1.00 72.75 272 ARG A N 1
ATOM 2259 C CA . ARG A 1 272 ? 51.345 8.165 -8.302 1.00 72.75 272 ARG A CA 1
ATOM 2260 C C . ARG A 1 272 ? 52.326 7.629 -7.268 1.00 72.75 272 ARG A C 1
ATOM 2262 O O . ARG A 1 272 ? 53.408 8.248 -7.161 1.00 72.75 272 ARG A O 1
#

=== Feature glossary ===
Each block in this record encodes a different view of the same protein. In brief:

Predicted aligned error. PAE(i, j) answers: if I align the predicted and true structures on residue i, how far off (in Å) do I expect residue j to be? A block-diagonal PAE matrix with low values on t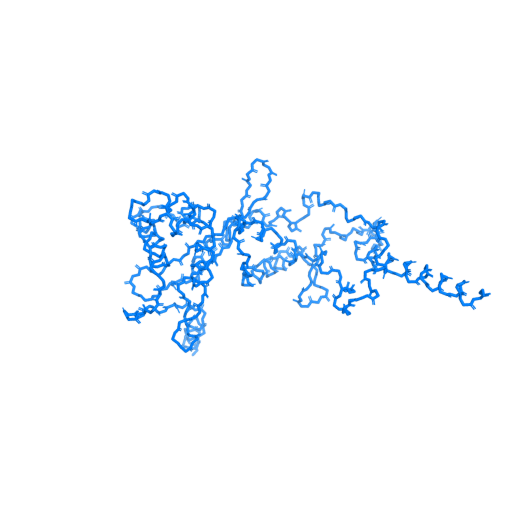he blocks and high values off-diagonal is the signature of a multi-domain protein with confidently predicted domains but uncertain inter-domain orientation.

Contact-map, Ramachandran, and PAE plots. Plot images: a contact map (which residues are close in 3D, as an N×N binary image), a Ramachandran scatter (backbone torsion angles, revealing secondary-structure composition at a glance), and — for AlphaFold structures — a PAE heatmap (pairwise prediction confidence).

Backbone torsions (φ/ψ). φ (phi) and ψ (psi) are the two rotatable backbone dihedrals per residue: φ is the C(i-1)–N–Cα–C torsion, ψ is the N–Cα–C–N(i+1) torsion, both in degrees on (−180°, 180°]. α-helical residues cluster near (−60°, −45°); β-strand residues near (−120°, +130°). A Ramachandran plot is simply a scatter of (φ, ψ) for every residue.

Foldseek 3Di. A 3Di character summarizes, for each residue, the relative orientation of the Cα frame of its nearest spatial neighbor. Because it encodes fold topology rather than chemistry, 3Di alignments detect remote structural similarity that sequence alignment misses.

Radius of gyration, Cα contacts, bounding box. Three whole-structure scalars: the radius of gyration (RMS distance of Cα from centroid, in Å), the count of Cα–Cα contacts (pairs closer than 8 Å and separated by more than four residues in sequence — i.e. tertiary, not local, contacts), and the bounding-box dimensions. Together they distinguish compact globular folds from extended fibres or disordered chains.

Sequence. Sequence gives the chain of amino acids in standard one-letter code (A=alanine, C=cysteine, …, Y=tyrosine), read N→C. It is the only feature that is directly encoded by the gene; all structural features are derived from the folded form of this sequence.

mmCIF coordinates. Atomic coordinates in PDBx/mmCIF format — the same representation the Protein Data Bank distributes. Each line of the _atom_site loop places one backbone atom in Cartesian space (units: ångströms, origin: arbitrary).

Secondary structure (3-state, P-SEA). Three-state secondary structure (P-SEA) collapses the eight DSSP classes into helix (a), strand (b), and coil (c). P-SEA assigns these from Cα geometry alone — distances and angles — without requiring backbone oxygens, so it works on any Cα trace.

InterPro / GO / CATH / organism. Functional annotations link the protein to curated databases. InterPro entries identify conserved domains and families by matching the sequence against member-database signatures (Pfam, PROSITE, CDD, …). Gene Ontology (GO) terms describe molecular function, biological process, and cellular component in a controlled vocabulary. CATH places the structure in a hierarchical fold classification (Class/Architecture/Topology/Homologous-superfamily). The organism is the source species.

B-factor. B-factor (Debye–Waller factor) reflects atomic displacement in the crystal lattice. It is an experimental observable (units Å²), not a prediction; low values mean the atom is pinned down, high values mean it moves or is heterogeneous across the crystal.

Rendered structure images. Structure images are PyMOL renders from six orthogonal camera directions. Cartoon representation draws helices as coils and strands as arrows; sticks shows the backbone as bonds; surface shows the solvent-excluded envelope. Rainbow coloring maps sequence position to hue (blue→red, N→C); chain coloring assigns a distinct color per polypeptide.

Solvent-accessible surface area. Solvent-accessible surface area (SASA) is the area in Å² traced out by the centre of a 1.4 Å probe sphere (a water molecule) rolled over the protein's van der Waals surface (Shrake–Rupley / Lee–Richards construction). Buried residues have near-zero SASA; fully exposed residues can exceed 200 Å². The total SASA scales roughly with the number of surface residues.

Secondary structure (8-state, DSSP). The SS8 string is DSSP's per-residue secondary-structure call. α-helix (H) means an i→i+4 H-bond ladder; β-strand (E) means the residue participates in a β-sheet; 3₁₀ (G) and π (I) are tighter and wider helices; T/S are turns/bends; '-' is loop.

pLDDT. For AlphaFold models, the B-factor field carries pLDDT — the model's own estimate of local accuracy on a 0–100 scale. Regions with pLDDT<50 should be treated as essentially unmodeled; they often correspond to intrinsically disordered segments.

Nearest PDB structures. Nearest PDB neighbors are the top structural matches found by Foldseek when searching this structure against the entire Protein Data Bank. Each hit reports a TM-score (0 to 1; >0.5 almost always implies the same fold) and an E-value. These are *structural* homologs — they may share no detectable sequence similarity.